Protein AF-X0Y5R2-F1 (afdb_monomer)

Structure (mmCIF, N/CA/C/O backbone):
data_AF-X0Y5R2-F1
#
_entry.id   AF-X0Y5R2-F1
#
loop_
_atom_site.group_PDB
_atom_site.id
_atom_site.type_symbol
_atom_site.label_atom_id
_atom_site.label_alt_id
_atom_site.label_comp_id
_atom_site.label_asym_id
_atom_site.label_entity_id
_atom_site.label_seq_id
_atom_site.pdbx_PDB_ins_code
_atom_site.Cartn_x
_atom_site.Cartn_y
_atom_site.Cartn_z
_atom_site.occupancy
_atom_site.B_iso_or_equiv
_atom_site.auth_seq_id
_atom_site.auth_comp_id
_atom_site.auth_asym_id
_atom_site.auth_atom_id
_atom_site.pdbx_PDB_model_num
ATOM 1 N N . GLU A 1 1 ? 7.823 8.465 -19.987 1.00 83.12 1 GLU A N 1
ATOM 2 C CA . GLU A 1 1 ? 9.277 8.516 -19.699 1.00 83.12 1 GLU A CA 1
ATOM 3 C C . GLU A 1 1 ? 9.750 9.895 -19.250 1.00 83.12 1 GLU A C 1
ATOM 5 O O . GLU A 1 1 ? 10.355 9.963 -18.191 1.00 83.12 1 GLU A O 1
ATOM 10 N N . ASN A 1 2 ? 9.401 10.992 -19.938 1.00 91.94 2 ASN A N 1
ATOM 11 C CA . ASN A 1 2 ? 9.787 12.360 -19.530 1.00 91.94 2 ASN A CA 1
ATOM 12 C C . ASN A 1 2 ? 9.508 12.681 -18.047 1.00 91.94 2 ASN A C 1
ATOM 14 O O . ASN A 1 2 ? 10.356 13.250 -17.366 1.00 91.94 2 ASN A O 1
ATOM 18 N N . SER A 1 3 ? 8.364 12.245 -17.505 1.00 93.62 3 SER A N 1
ATOM 19 C CA . SER A 1 3 ? 8.009 12.435 -16.086 1.00 93.62 3 SER A CA 1
ATOM 20 C C . SER A 1 3 ? 8.941 11.721 -15.091 1.00 93.62 3 SER A C 1
ATOM 22 O O . SER A 1 3 ? 8.992 12.103 -13.918 1.00 93.62 3 SER A O 1
ATOM 24 N N . LEU A 1 4 ? 9.667 10.696 -15.552 1.00 94.56 4 LEU A N 1
ATOM 25 C CA . LEU A 1 4 ? 10.655 9.916 -14.799 1.00 94.56 4 LEU A CA 1
ATOM 26 C C . LEU A 1 4 ? 12.101 10.365 -15.066 1.00 94.56 4 LEU A C 1
ATOM 28 O O . LEU A 1 4 ? 13.025 9.754 -14.532 1.00 94.56 4 LEU A O 1
ATOM 32 N N . SER A 1 5 ? 12.322 11.426 -15.850 1.00 92.50 5 SER A N 1
ATOM 33 C CA . SER A 1 5 ? 13.669 11.947 -16.099 1.00 92.50 5 SER A CA 1
ATOM 34 C C . SER A 1 5 ? 14.384 12.257 -14.780 1.00 92.50 5 SER A C 1
ATOM 36 O O . SER A 1 5 ? 13.844 12.968 -13.931 1.00 92.50 5 SER A O 1
ATOM 38 N N . ASN A 1 6 ? 15.596 11.716 -14.613 1.00 91.50 6 ASN A N 1
ATOM 39 C CA . ASN A 1 6 ? 16.416 11.807 -13.396 1.00 91.50 6 ASN A CA 1
ATOM 40 C C . ASN A 1 6 ? 15.744 11.263 -12.118 1.00 91.50 6 ASN A C 1
ATOM 42 O O . ASN A 1 6 ? 16.115 11.650 -11.010 1.00 91.50 6 ASN A O 1
ATOM 46 N N . LYS A 1 7 ? 14.759 10.365 -12.251 1.00 95.50 7 LYS A N 1
ATOM 47 C CA . LYS A 1 7 ? 14.067 9.722 -11.127 1.00 95.50 7 LYS A CA 1
ATOM 48 C C . LYS A 1 7 ? 14.141 8.208 -11.243 1.00 95.50 7 LYS A C 1
ATOM 50 O O . LYS A 1 7 ? 14.036 7.648 -12.332 1.00 95.50 7 LYS A O 1
ATOM 55 N N . VAL A 1 8 ? 14.254 7.545 -10.099 1.00 96.00 8 VAL A N 1
ATOM 56 C CA . VAL A 1 8 ? 14.105 6.092 -9.984 1.00 96.00 8 VAL A CA 1
ATOM 57 C C . VAL A 1 8 ? 12.647 5.803 -9.653 1.00 96.00 8 VAL A C 1
ATOM 59 O O . VAL A 1 8 ? 12.125 6.339 -8.677 1.00 96.00 8 VAL A O 1
ATOM 62 N N . GLY A 1 9 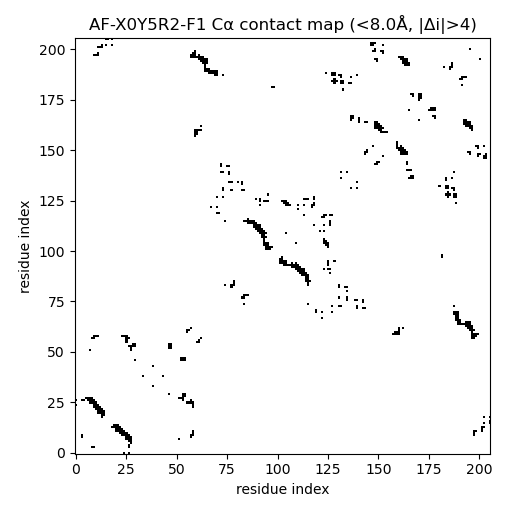? 11.970 4.980 -10.449 1.00 96.69 9 GLY A N 1
ATOM 63 C CA . GLY A 1 9 ? 10.559 4.698 -10.210 1.00 96.69 9 GLY A CA 1
ATOM 64 C C . GLY A 1 9 ? 9.863 3.965 -11.343 1.00 96.69 9 GLY A C 1
ATOM 65 O O . GLY A 1 9 ? 10.484 3.522 -12.307 1.00 96.69 9 GLY A O 1
ATOM 66 N N . ALA A 1 10 ? 8.551 3.842 -11.198 1.00 97.00 10 ALA A N 1
ATOM 67 C CA . ALA A 1 10 ? 7.672 3.180 -12.143 1.00 97.00 10 ALA A CA 1
ATOM 68 C C . ALA A 1 10 ? 6.406 4.011 -12.357 1.00 97.00 10 ALA A C 1
ATOM 70 O O . ALA A 1 10 ? 5.924 4.668 -11.435 1.00 97.00 10 ALA A O 1
ATOM 71 N N . ILE A 1 11 ? 5.867 3.954 -13.570 1.00 97.12 11 ILE A N 1
ATOM 72 C CA . ILE A 1 11 ? 4.547 4.479 -13.918 1.00 97.12 11 ILE A CA 1
ATOM 73 C C . ILE A 1 11 ? 3.819 3.391 -14.698 1.00 97.12 11 ILE A C 1
ATOM 75 O O . ILE A 1 11 ? 4.380 2.798 -15.619 1.00 97.12 11 ILE A O 1
ATOM 79 N N . VAL A 1 12 ? 2.562 3.161 -14.344 1.00 96.69 12 VAL A N 1
ATOM 80 C CA . VAL A 1 12 ? 1.638 2.330 -15.109 1.00 96.69 12 VAL A CA 1
ATOM 81 C C . VAL A 1 12 ? 0.315 3.076 -15.236 1.00 96.69 12 VAL A C 1
ATOM 83 O O . VAL A 1 12 ? -0.154 3.676 -14.270 1.00 96.69 12 VAL A O 1
ATOM 86 N N . ALA A 1 13 ? -0.255 3.074 -16.434 1.00 96.69 13 ALA A N 1
ATOM 87 C CA . ALA A 1 13 ? -1.577 3.606 -16.716 1.00 96.69 13 ALA A CA 1
ATOM 88 C C . ALA A 1 13 ? -2.408 2.504 -17.365 1.00 96.69 13 ALA A C 1
ATOM 90 O O . ALA A 1 13 ? -1.949 1.856 -18.307 1.00 96.69 13 ALA A O 1
ATOM 91 N N . MET A 1 14 ? -3.617 2.306 -16.853 1.00 96.94 14 MET A N 1
ATOM 92 C CA . MET A 1 14 ? -4.547 1.285 -17.314 1.00 96.94 14 MET A CA 1
ATOM 93 C C . MET A 1 14 ? -5.904 1.931 -17.587 1.00 96.94 14 MET A C 1
ATOM 95 O O . MET A 1 14 ? -6.323 2.797 -16.818 1.00 96.94 14 MET A O 1
ATOM 99 N N . ASP A 1 15 ? -6.586 1.523 -18.654 1.00 96.81 15 ASP A N 1
ATOM 100 C CA . ASP A 1 15 ? -8.011 1.817 -18.805 1.00 96.81 15 ASP A CA 1
ATOM 101 C C . ASP A 1 15 ? -8.790 0.915 -17.831 1.00 96.81 15 ASP A C 1
ATOM 103 O O . ASP A 1 15 ? -8.787 -0.307 -18.010 1.00 96.81 15 ASP A O 1
ATOM 107 N N . PRO A 1 16 ? -9.465 1.467 -16.805 1.00 95.19 16 PRO A N 1
ATOM 108 C CA . PRO A 1 16 ? -10.144 0.653 -15.799 1.00 95.19 16 PRO A CA 1
ATOM 109 C C . PRO A 1 16 ? -11.337 -0.130 -16.367 1.00 95.19 16 PRO A C 1
ATOM 111 O O . PRO A 1 16 ? -11.784 -1.097 -15.761 1.00 95.19 16 PRO A O 1
ATOM 114 N N . ARG A 1 17 ? -11.857 0.252 -17.541 1.00 95.56 17 ARG A N 1
ATOM 115 C CA . ARG A 1 17 ? -13.025 -0.395 -18.162 1.00 95.56 17 ARG A CA 1
ATOM 116 C C . ARG A 1 17 ? -12.652 -1.670 -18.909 1.00 95.56 17 ARG A C 1
ATOM 118 O O . ARG A 1 17 ? -13.475 -2.576 -19.002 1.00 95.56 17 ARG A O 1
ATOM 125 N N . SER A 1 18 ? -11.446 -1.720 -19.475 1.00 95.00 18 SER A N 1
ATOM 126 C CA . SER A 1 18 ? -10.974 -2.835 -20.308 1.00 95.00 18 SER A CA 1
ATOM 127 C C . SER A 1 18 ? -9.812 -3.610 -19.687 1.00 95.00 18 SER A C 1
ATOM 129 O O . SER A 1 18 ? -9.577 -4.756 -20.066 1.00 95.00 18 SER A O 1
ATOM 131 N N . GLY A 1 19 ? -9.076 -3.007 -18.751 1.00 92.69 19 GLY A N 1
ATOM 132 C CA . GLY A 1 19 ? -7.811 -3.534 -18.243 1.00 92.69 19 GLY A CA 1
ATOM 133 C C . GLY A 1 19 ? -6.626 -3.325 -19.194 1.00 92.69 19 GLY A C 1
ATOM 134 O O . GLY A 1 19 ? -5.545 -3.857 -18.946 1.00 92.69 19 GLY A O 1
ATOM 135 N N . GLU A 1 20 ? -6.802 -2.573 -20.286 1.00 95.50 20 GLU A N 1
ATOM 136 C CA . GLU A 1 20 ? -5.735 -2.294 -21.248 1.00 95.50 20 GLU A CA 1
ATOM 137 C C . GLU A 1 20 ? -4.654 -1.404 -20.628 1.00 95.50 20 GLU A C 1
ATOM 139 O O . GLU A 1 20 ? -4.944 -0.343 -20.075 1.00 95.50 20 GLU A O 1
ATOM 144 N N . ILE A 1 21 ? -3.391 -1.817 -20.749 1.00 95.94 21 ILE A N 1
ATOM 145 C CA . ILE A 1 21 ? -2.247 -1.025 -20.295 1.00 95.94 21 ILE A CA 1
ATOM 146 C C . ILE A 1 21 ? -1.911 0.020 -21.360 1.00 95.94 21 ILE A C 1
ATOM 148 O O . ILE A 1 21 ? -1.297 -0.286 -22.377 1.00 95.94 21 ILE A O 1
ATOM 152 N N . LEU A 1 22 ? -2.284 1.269 -21.089 1.00 96.56 22 LEU A N 1
ATOM 153 C CA . LEU A 1 22 ? -2.058 2.414 -21.975 1.00 96.56 22 LEU A CA 1
ATOM 154 C C . LEU A 1 22 ? -0.601 2.886 -21.948 1.00 96.56 22 LEU A C 1
ATOM 156 O O . LEU A 1 22 ? -0.083 3.407 -22.933 1.00 96.56 22 LEU A O 1
ATOM 160 N N . ALA A 1 23 ? 0.062 2.738 -20.799 1.00 95.88 23 ALA A N 1
ATOM 161 C CA . ALA A 1 23 ? 1.473 3.060 -20.647 1.00 95.88 23 ALA A CA 1
ATOM 162 C C . ALA A 1 23 ? 2.104 2.255 -19.512 1.00 95.88 23 ALA A C 1
ATOM 164 O O . ALA A 1 23 ? 1.510 2.071 -18.449 1.00 95.88 23 ALA A O 1
ATOM 165 N N . MET A 1 24 ? 3.352 1.843 -19.720 1.00 95.31 24 MET A N 1
ATOM 166 C CA . MET A 1 24 ? 4.181 1.186 -18.718 1.00 95.31 24 MET A CA 1
ATOM 167 C C . MET A 1 24 ? 5.612 1.706 -18.848 1.00 95.31 24 MET A C 1
ATOM 169 O O . MET A 1 24 ? 6.217 1.593 -19.909 1.00 95.31 24 MET A O 1
ATOM 173 N N . ALA A 1 25 ? 6.152 2.292 -17.782 1.00 95.88 25 ALA A N 1
ATOM 174 C CA . ALA A 1 25 ? 7.502 2.844 -17.765 1.00 95.88 25 ALA A CA 1
ATOM 175 C C . ALA A 1 25 ? 8.224 2.480 -16.464 1.00 95.88 25 ALA A C 1
ATOM 177 O O . ALA A 1 25 ? 7.664 2.608 -15.375 1.00 95.88 25 ALA A O 1
ATOM 178 N N . SER A 1 26 ? 9.486 2.074 -16.584 1.00 95.56 26 SER A N 1
ATOM 179 C CA . SER A 1 26 ? 10.400 1.791 -15.474 1.00 95.56 26 SER A CA 1
ATOM 180 C C . SER A 1 26 ? 11.661 2.627 -15.665 1.00 95.56 26 SER A C 1
ATOM 182 O O . SER A 1 26 ? 12.206 2.671 -16.764 1.00 95.56 26 SER A O 1
ATOM 184 N N . SER A 1 27 ? 12.105 3.309 -14.613 1.00 96.19 27 SER A N 1
ATOM 185 C CA . SER A 1 27 ? 13.286 4.168 -14.637 1.00 96.19 27 SER A CA 1
ATOM 186 C C . SER A 1 27 ? 14.219 3.867 -13.458 1.00 96.19 27 SER A C 1
ATOM 188 O O . SER A 1 27 ? 13.730 3.647 -12.342 1.00 96.19 27 SER A O 1
ATOM 190 N N . PRO A 1 28 ? 15.547 3.902 -13.659 1.00 94.00 28 PRO A N 1
ATOM 191 C CA . PRO A 1 28 ? 16.223 4.065 -14.951 1.00 94.00 28 PRO A CA 1
ATOM 192 C C . PRO A 1 28 ? 16.016 2.850 -15.866 1.00 94.00 28 PRO A C 1
ATOM 194 O O . PRO A 1 28 ? 15.663 1.771 -15.393 1.00 94.00 28 PRO A O 1
ATOM 197 N N . THR A 1 29 ? 16.222 3.057 -17.166 1.00 89.31 29 THR A N 1
ATOM 198 C CA . THR A 1 29 ? 16.136 2.025 -18.211 1.00 89.31 29 THR A CA 1
ATOM 199 C C . THR A 1 29 ? 17.500 1.829 -18.884 1.00 89.31 29 THR A C 1
ATOM 201 O O . THR A 1 29 ? 18.443 2.580 -18.625 1.00 89.31 29 THR A O 1
ATOM 204 N N . CYS A 1 30 ? 17.607 0.822 -19.743 1.00 87.69 30 CYS A N 1
ATOM 205 C CA . CYS A 1 30 ? 18.731 0.594 -20.648 1.00 87.69 30 CYS A CA 1
ATOM 206 C C . CYS A 1 30 ? 18.251 0.628 -22.101 1.00 87.69 30 CYS A C 1
ATOM 208 O O . CYS A 1 30 ? 17.099 0.286 -22.365 1.00 87.69 30 CYS A O 1
ATOM 210 N N . ASP A 1 31 ? 19.122 1.006 -23.039 1.00 88.06 31 ASP A N 1
ATOM 211 C CA . ASP A 1 31 ? 18.791 0.961 -24.465 1.00 88.06 31 ASP A CA 1
ATOM 212 C C . ASP A 1 31 ? 18.758 -0.506 -24.941 1.00 88.06 31 ASP A C 1
ATOM 214 O O . ASP A 1 31 ? 19.786 -1.189 -24.897 1.00 88.06 31 ASP A O 1
ATOM 218 N N . PRO A 1 32 ? 17.609 -1.029 -25.414 1.00 88.06 32 PRO A N 1
ATOM 219 C CA . PRO A 1 32 ? 17.530 -2.392 -25.938 1.00 88.06 32 PRO A CA 1
ATOM 220 C C . PRO A 1 32 ? 18.482 -2.643 -27.120 1.00 88.06 32 PRO A C 1
ATOM 222 O O . PRO A 1 32 ? 18.908 -3.779 -27.342 1.00 88.06 32 PRO A O 1
ATOM 225 N N . ASN A 1 33 ? 18.858 -1.597 -27.866 1.00 88.56 33 ASN A N 1
ATOM 226 C CA . ASN A 1 33 ? 19.787 -1.710 -28.990 1.00 88.56 33 ASN A CA 1
ATOM 227 C C . ASN A 1 33 ? 21.201 -2.109 -28.556 1.00 88.56 33 ASN A C 1
ATOM 229 O O . ASN A 1 33 ? 21.922 -2.706 -29.359 1.00 88.56 33 ASN A O 1
ATOM 233 N N . ASP A 1 34 ? 21.591 -1.826 -27.310 1.00 86.56 34 ASP A N 1
ATOM 234 C CA . ASP A 1 34 ? 22.893 -2.240 -26.782 1.00 86.56 34 ASP A CA 1
ATOM 235 C C . ASP A 1 34 ? 23.002 -3.771 -26.713 1.00 86.56 34 ASP A C 1
ATOM 237 O O . ASP A 1 34 ? 24.079 -4.330 -26.906 1.00 86.56 34 ASP A O 1
ATOM 241 N N . PHE A 1 35 ? 21.879 -4.469 -26.509 1.00 87.81 35 PHE A N 1
ATOM 242 C CA . PHE A 1 35 ? 21.829 -5.932 -26.510 1.00 87.81 35 PHE A CA 1
ATOM 243 C C . PHE A 1 35 ? 21.841 -6.502 -27.926 1.00 87.81 35 PHE A C 1
ATOM 245 O O . PHE A 1 35 ? 22.561 -7.460 -28.197 1.00 87.81 35 PHE A O 1
ATOM 252 N N . ALA A 1 36 ? 21.078 -5.895 -28.840 1.00 88.44 36 ALA A N 1
ATOM 253 C CA . ALA A 1 36 ? 20.954 -6.368 -30.218 1.00 88.44 36 ALA A CA 1
ATOM 254 C C . ALA A 1 36 ? 22.285 -6.321 -30.989 1.00 88.44 36 ALA A C 1
ATOM 256 O O . ALA A 1 36 ? 22.547 -7.180 -31.828 1.00 88.44 36 ALA A O 1
ATOM 257 N N . LYS A 1 37 ? 23.136 -5.329 -30.699 1.00 86.88 37 LYS A N 1
ATOM 258 C CA . LYS A 1 37 ? 24.431 -5.128 -31.373 1.00 86.88 37 LYS A CA 1
ATOM 259 C C . LYS A 1 37 ? 25.573 -5.972 -30.792 1.00 86.88 37 LYS A C 1
ATOM 261 O O . LYS A 1 37 ? 26.656 -5.982 -31.369 1.00 86.88 37 LYS A O 1
ATOM 266 N N . GLY A 1 38 ? 25.338 -6.672 -29.681 1.00 81.56 38 GLY A N 1
ATOM 267 C CA . GLY A 1 38 ? 26.388 -7.311 -28.892 1.00 81.56 38 GLY A CA 1
ATOM 268 C C . GLY A 1 38 ? 27.050 -6.304 -27.954 1.00 81.56 38 GLY A C 1
ATOM 269 O O . GLY A 1 38 ? 27.927 -5.539 -28.351 1.00 81.56 38 GLY A O 1
ATOM 270 N N . MET A 1 39 ? 26.615 -6.306 -26.695 1.00 87.19 39 MET A N 1
ATOM 271 C CA . MET A 1 39 ? 27.115 -5.396 -25.667 1.00 87.19 39 MET A CA 1
ATOM 272 C C . MET A 1 39 ? 28.552 -5.754 -25.276 1.00 87.19 39 MET A C 1
ATOM 274 O O . MET A 1 39 ? 28.852 -6.911 -24.971 1.00 87.19 39 MET A O 1
ATOM 278 N N . ASP A 1 40 ? 29.443 -4.761 -25.238 1.00 88.94 40 ASP A N 1
ATOM 279 C CA . ASP A 1 40 ? 30.799 -4.986 -24.745 1.00 88.94 40 ASP A CA 1
ATOM 280 C C . ASP A 1 40 ? 30.822 -5.225 -23.223 1.00 88.94 40 ASP A C 1
ATOM 282 O O . ASP A 1 40 ? 29.920 -4.829 -22.475 1.00 88.94 40 ASP A O 1
ATOM 286 N N . LYS A 1 41 ? 31.892 -5.868 -22.744 1.00 92.00 41 LYS A N 1
ATOM 287 C CA . LYS A 1 41 ? 32.043 -6.237 -21.330 1.00 92.00 41 LYS A CA 1
ATOM 288 C C . LYS A 1 41 ? 31.968 -5.031 -20.381 1.00 92.00 41 LYS A C 1
ATOM 290 O O . LYS A 1 41 ? 31.409 -5.162 -19.298 1.00 92.00 41 LYS A O 1
ATOM 295 N N . ARG A 1 42 ? 32.489 -3.862 -20.771 1.00 91.31 42 ARG A N 1
ATOM 296 C CA . ARG A 1 42 ? 32.484 -2.660 -19.916 1.00 91.31 42 ARG A CA 1
ATOM 297 C C . ARG A 1 42 ? 31.085 -2.057 -19.821 1.00 91.31 42 ARG A C 1
ATOM 299 O O . ARG A 1 42 ? 30.681 -1.603 -18.753 1.00 91.31 42 ARG A O 1
ATOM 306 N N . ALA A 1 43 ? 30.344 -2.029 -20.925 1.00 89.62 43 ALA A N 1
ATOM 307 C CA . ALA A 1 43 ? 28.953 -1.597 -20.952 1.00 89.62 43 ALA A CA 1
ATOM 308 C C . ALA A 1 43 ? 28.082 -2.520 -20.092 1.00 89.62 43 ALA A C 1
ATOM 310 O O . ALA A 1 43 ? 27.337 -2.020 -19.249 1.00 89.62 43 ALA A O 1
ATOM 311 N N . TRP A 1 44 ? 28.277 -3.836 -20.210 1.00 92.69 44 TRP A N 1
ATOM 312 C CA . TRP A 1 44 ? 27.620 -4.820 -19.353 1.00 92.69 44 TRP A CA 1
ATOM 313 C C . TRP A 1 44 ? 27.945 -4.605 -17.872 1.00 92.69 44 TRP A C 1
ATOM 315 O O . TRP A 1 44 ? 27.033 -4.491 -17.056 1.00 92.69 44 TRP A O 1
ATOM 325 N N . GLU A 1 45 ? 29.227 -4.464 -17.523 1.00 93.88 45 GLU A N 1
ATOM 326 C CA . GLU A 1 45 ? 29.671 -4.209 -16.146 1.00 93.88 45 GLU A CA 1
ATOM 327 C C . GLU A 1 45 ? 29.045 -2.937 -15.566 1.00 93.88 45 GLU A C 1
ATOM 329 O O . GLU A 1 45 ? 28.547 -2.967 -14.441 1.00 93.88 45 GLU A O 1
ATOM 334 N N . ARG A 1 46 ? 28.989 -1.835 -16.327 1.00 91.62 46 ARG A N 1
ATOM 335 C CA . ARG A 1 46 ? 28.308 -0.600 -15.892 1.00 91.62 46 ARG A CA 1
ATOM 336 C C . ARG A 1 46 ? 26.818 -0.809 -15.665 1.00 91.62 46 ARG A C 1
ATOM 338 O O . ARG A 1 46 ? 26.265 -0.211 -14.749 1.00 91.62 46 ARG A O 1
ATOM 345 N N . LEU A 1 47 ? 26.171 -1.623 -16.494 1.00 92.69 47 LEU A N 1
ATOM 346 C CA . LEU A 1 47 ? 24.738 -1.867 -16.410 1.00 92.69 47 LEU A CA 1
ATOM 347 C C . LEU A 1 47 ? 24.375 -2.696 -15.173 1.00 92.69 47 LEU A C 1
ATOM 349 O O . LEU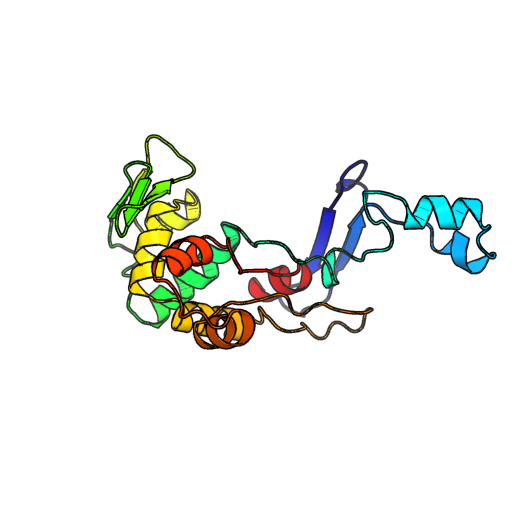 A 1 47 ? 23.465 -2.322 -14.434 1.00 92.69 47 LEU A O 1
ATOM 353 N N . VAL A 1 4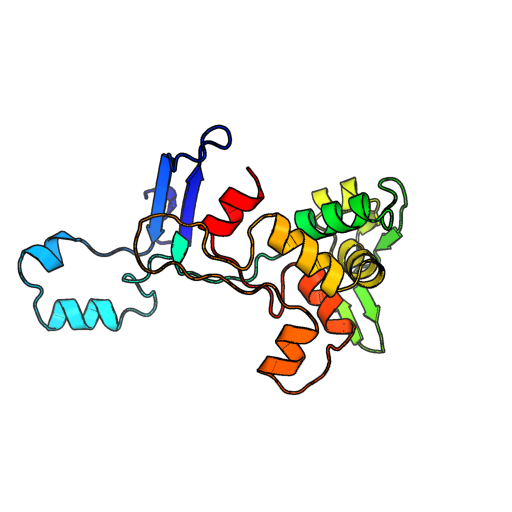8 ? 25.108 -3.784 -14.920 1.00 93.62 48 VAL A N 1
ATOM 354 C CA . VAL A 1 48 ? 24.840 -4.695 -13.790 1.00 93.62 48 VAL A CA 1
ATOM 355 C C . VAL A 1 48 ? 25.345 -4.169 -12.446 1.00 93.62 48 VAL A C 1
ATOM 357 O O . VAL A 1 48 ? 24.778 -4.515 -11.415 1.00 93.62 48 VAL A O 1
ATOM 360 N N . SER A 1 49 ? 26.384 -3.325 -12.437 1.00 94.94 49 SER A N 1
ATOM 361 C CA . SER A 1 49 ? 26.889 -2.678 -11.212 1.00 94.94 49 SER A CA 1
ATOM 362 C C . SER A 1 49 ? 26.164 -1.378 -10.863 1.00 94.94 49 SER A C 1
ATOM 364 O O . SER A 1 49 ? 26.443 -0.778 -9.824 1.00 94.94 49 SER A O 1
ATOM 366 N N . ASN A 1 50 ? 25.230 -0.928 -11.707 1.00 94.50 50 ASN A N 1
ATOM 367 C CA . ASN A 1 50 ? 24.487 0.297 -11.459 1.00 94.50 50 ASN A CA 1
ATOM 368 C C . ASN A 1 50 ? 23.623 0.147 -10.186 1.00 94.50 50 ASN A C 1
ATOM 370 O O . ASN A 1 50 ? 22.750 -0.726 -10.145 1.00 94.50 50 ASN A O 1
ATOM 374 N N . PRO A 1 51 ? 23.793 1.020 -9.171 1.00 94.94 51 PRO A N 1
ATOM 375 C CA . PRO A 1 51 ? 23.071 0.924 -7.898 1.00 94.94 51 PRO A CA 1
ATOM 376 C C . PRO A 1 51 ? 21.562 1.163 -8.038 1.00 94.94 51 PRO A C 1
ATOM 378 O O . PRO A 1 51 ? 20.795 0.897 -7.117 1.00 94.94 51 PRO A O 1
ATOM 381 N N . TYR A 1 52 ? 21.125 1.673 -9.189 1.00 94.25 52 TYR A N 1
ATOM 382 C CA . TYR A 1 52 ? 19.729 1.896 -9.522 1.00 94.25 52 TYR A CA 1
ATOM 383 C C . TYR A 1 52 ? 19.150 0.796 -10.409 1.00 94.25 52 TYR A C 1
ATOM 385 O O . TYR A 1 52 ? 18.115 1.031 -11.019 1.00 94.25 52 TYR A O 1
ATOM 393 N N . PHE A 1 53 ? 19.768 -0.382 -10.510 1.00 93.31 53 PHE A N 1
ATOM 394 C CA . PHE A 1 53 ? 19.169 -1.594 -11.098 1.00 93.31 53 PHE A CA 1
ATOM 395 C C . PHE A 1 53 ? 18.333 -1.337 -12.380 1.00 93.31 53 PHE A C 1
ATOM 397 O O . PHE A 1 53 ? 17.118 -1.554 -12.385 1.00 93.31 53 PHE A O 1
ATOM 404 N N . PRO A 1 54 ? 18.937 -0.809 -13.460 1.00 93.44 54 PRO A N 1
ATOM 405 C CA . PRO A 1 54 ? 18.229 -0.428 -14.690 1.00 93.44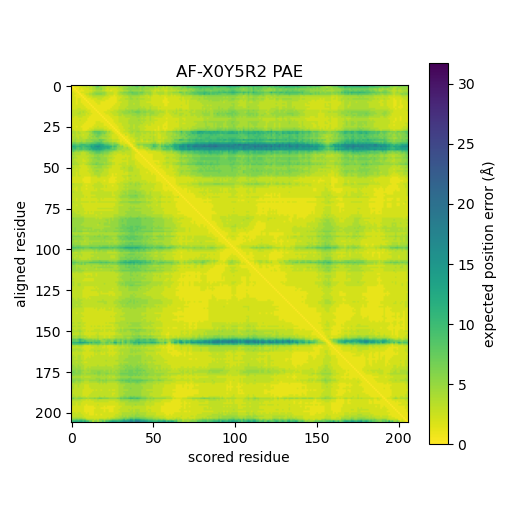 54 PRO A CA 1
ATOM 406 C C . PRO A 1 54 ? 17.622 -1.618 -15.449 1.00 93.44 54 PRO A C 1
ATOM 408 O O . PRO A 1 54 ? 16.677 -1.445 -16.208 1.00 93.44 54 PRO A O 1
ATOM 411 N N . LEU A 1 55 ? 18.126 -2.833 -15.211 1.00 92.25 55 LEU A N 1
ATOM 412 C CA . LEU A 1 55 ? 17.571 -4.076 -15.759 1.00 92.25 55 LEU A CA 1
ATOM 413 C C . LEU A 1 55 ? 16.256 -4.502 -15.089 1.00 92.25 55 LEU A C 1
ATOM 415 O O . LEU A 1 55 ? 15.551 -5.372 -15.595 1.00 92.25 55 LEU A O 1
ATOM 419 N N . GLN A 1 56 ? 15.923 -3.924 -13.933 1.00 93.06 56 GLN A N 1
ATOM 420 C CA . GLN A 1 56 ? 14.714 -4.276 -13.206 1.00 93.06 56 GLN A CA 1
ATOM 421 C C . GLN A 1 56 ? 13.496 -3.570 -13.811 1.00 93.06 56 GLN A C 1
ATOM 423 O O . GLN A 1 56 ? 13.398 -2.338 -13.796 1.00 93.06 56 GLN A O 1
ATOM 428 N N . ASN A 1 57 ? 12.500 -4.347 -14.245 1.00 94.94 57 ASN A N 1
ATOM 429 C CA . ASN A 1 57 ? 11.181 -3.797 -14.542 1.00 94.94 57 ASN A CA 1
ATOM 430 C C . ASN A 1 57 ? 10.415 -3.549 -13.233 1.00 94.94 57 ASN A C 1
ATOM 432 O O . ASN A 1 57 ? 9.748 -4.437 -12.692 1.00 94.94 57 ASN A O 1
ATOM 436 N N . ARG A 1 58 ? 10.499 -2.321 -12.725 1.00 96.62 58 ARG A N 1
ATOM 437 C CA . ARG A 1 58 ? 9.892 -1.910 -11.454 1.00 96.62 58 ARG A CA 1
ATOM 438 C C . ARG A 1 58 ? 8.371 -2.013 -11.433 1.00 96.62 58 ARG A C 1
ATOM 440 O O . ARG A 1 58 ? 7.814 -2.117 -10.348 1.00 96.62 58 ARG A O 1
ATOM 447 N N . VAL A 1 59 ? 7.705 -2.008 -12.590 1.00 97.06 59 VAL A N 1
ATOM 448 C CA . VAL A 1 59 ? 6.237 -2.079 -12.665 1.00 97.06 59 VAL A CA 1
ATOM 449 C C . VAL A 1 59 ? 5.727 -3.461 -12.258 1.00 97.06 59 VAL A C 1
ATOM 451 O O . VAL A 1 59 ? 4.744 -3.551 -11.526 1.00 97.06 59 VAL A O 1
ATOM 454 N N . ILE A 1 60 ? 6.408 -4.522 -12.696 1.00 97.00 60 ILE A N 1
ATOM 455 C CA . ILE A 1 60 ? 5.973 -5.918 -12.498 1.00 97.00 60 ILE A CA 1
ATOM 456 C C . ILE A 1 60 ? 6.795 -6.676 -11.450 1.00 97.00 60 ILE A C 1
ATOM 458 O O . ILE A 1 60 ? 6.318 -7.655 -10.890 1.00 97.00 60 ILE A O 1
ATOM 462 N N . SER A 1 61 ? 8.034 -6.249 -11.191 1.00 95.62 61 SER A N 1
ATOM 463 C CA . SER A 1 61 ? 8.965 -6.960 -10.299 1.00 95.62 61 SER A CA 1
ATOM 464 C C . SER A 1 61 ? 9.401 -6.141 -9.084 1.00 95.62 61 SER A C 1
ATOM 466 O O . SER A 1 61 ? 9.944 -6.695 -8.127 1.00 95.62 61 SER A O 1
ATOM 468 N N . GLY A 1 62 ? 9.158 -4.826 -9.094 1.00 96.12 62 GLY A N 1
ATOM 469 C CA . GLY A 1 62 ? 9.415 -3.954 -7.953 1.00 96.12 62 GLY A CA 1
ATOM 470 C C . GLY A 1 62 ? 8.377 -4.180 -6.858 1.00 96.12 62 GLY A C 1
ATOM 471 O O . GLY A 1 62 ? 7.207 -3.873 -7.054 1.00 96.12 62 GLY A O 1
ATOM 472 N N . GLN A 1 63 ? 8.807 -4.721 -5.719 1.00 97.12 63 GLN A N 1
ATOM 473 C CA . GLN A 1 63 ? 7.954 -4.989 -4.562 1.00 97.12 63 GLN A CA 1
ATOM 474 C C . GLN A 1 63 ? 8.181 -3.918 -3.496 1.00 97.12 63 GLN A C 1
ATOM 476 O O . GLN A 1 63 ? 9.281 -3.805 -2.953 1.00 97.12 63 GLN A O 1
ATOM 481 N N . TYR A 1 64 ? 7.141 -3.146 -3.194 1.00 97.81 64 TYR A N 1
ATOM 482 C CA . TYR A 1 64 ? 7.216 -1.999 -2.293 1.00 97.81 64 TYR A CA 1
ATOM 483 C C . TYR A 1 64 ? 6.123 -2.075 -1.227 1.00 97.81 64 TYR A C 1
ATOM 485 O O . TYR A 1 64 ? 5.018 -2.537 -1.529 1.00 97.81 64 TYR A O 1
ATOM 493 N N . PRO A 1 65 ? 6.379 -1.587 -0.003 1.00 98.06 65 PRO A N 1
ATOM 494 C CA . PRO A 1 65 ? 5.306 -1.295 0.931 1.00 98.06 65 PRO A CA 1
ATOM 495 C C . PRO A 1 65 ? 4.307 -0.322 0.288 1.00 98.06 65 PRO A C 1
ATOM 497 O O . PRO A 1 65 ? 4.725 0.741 -0.178 1.00 98.06 65 PRO A O 1
ATOM 500 N N . PRO A 1 66 ? 3.005 -0.656 0.226 1.00 97.50 66 PRO A N 1
ATOM 501 C CA . PRO A 1 66 ? 2.010 0.215 -0.402 1.00 97.50 66 PRO A CA 1
ATOM 502 C C . PRO A 1 66 ? 1.797 1.547 0.327 1.00 97.50 66 PRO A C 1
ATOM 504 O O . PRO A 1 66 ? 1.257 2.488 -0.257 1.00 97.50 66 PRO A O 1
ATOM 507 N N . GLY A 1 67 ? 2.162 1.621 1.610 1.00 98.06 67 GLY A N 1
ATOM 508 C CA . GLY A 1 67 ? 1.863 2.762 2.466 1.00 98.06 67 GLY A CA 1
ATOM 509 C C . GLY A 1 67 ? 0.362 3.063 2.522 1.00 98.06 67 GLY A C 1
ATOM 510 O O . GLY A 1 67 ? -0.485 2.178 2.375 1.00 98.06 67 GLY A O 1
ATOM 511 N N . SER A 1 68 ? 0.025 4.342 2.692 1.00 98.12 68 SER A N 1
ATOM 512 C CA . SER A 1 68 ? -1.353 4.799 2.905 1.00 98.12 68 SER A CA 1
ATOM 513 C C . SER A 1 68 ? -2.346 4.428 1.805 1.00 98.12 68 SER A C 1
ATOM 515 O O . SER A 1 68 ? -3.541 4.423 2.077 1.00 98.12 68 SER A O 1
ATOM 517 N N . ILE A 1 69 ? -1.907 4.065 0.596 1.00 96.44 69 ILE A N 1
ATOM 518 C CA . ILE A 1 69 ? -2.830 3.614 -0.458 1.00 96.44 69 ILE A CA 1
ATOM 519 C C . ILE A 1 69 ? -3.554 2.322 -0.031 1.00 96.44 69 ILE A C 1
ATOM 521 O O . ILE A 1 69 ? -4.719 2.108 -0.365 1.00 96.44 69 ILE A O 1
ATOM 525 N N . PHE A 1 70 ? -2.916 1.503 0.812 1.00 98.25 70 PHE A N 1
ATOM 526 C CA . PHE A 1 70 ? -3.508 0.285 1.369 1.00 98.25 70 PHE A CA 1
ATOM 527 C C . PHE A 1 70 ? -4.710 0.544 2.293 1.00 98.25 70 PHE A C 1
ATOM 529 O O . PHE A 1 70 ? -5.508 -0.361 2.535 1.00 98.25 70 PHE A O 1
ATOM 536 N N . LYS A 1 71 ? -4.898 1.779 2.776 1.00 98.50 71 LYS A N 1
ATOM 537 C CA . LYS A 1 71 ? -6.034 2.160 3.631 1.00 98.50 71 LYS A CA 1
ATOM 538 C C . LYS A 1 71 ? -7.384 1.929 2.952 1.00 98.50 71 LYS A C 1
ATOM 540 O O . LYS A 1 71 ? -8.352 1.628 3.641 1.00 98.50 71 LYS A O 1
ATOM 545 N N . ILE A 1 72 ? -7.440 1.966 1.618 1.00 97.50 72 ILE A N 1
ATOM 546 C CA . ILE A 1 72 ? -8.645 1.622 0.845 1.00 97.50 72 ILE A CA 1
ATOM 547 C C . ILE A 1 72 ? -9.044 0.156 1.075 1.00 97.50 72 ILE A C 1
ATOM 549 O O . ILE A 1 72 ? -10.220 -0.142 1.261 1.00 97.50 72 ILE A O 1
ATOM 553 N N . VAL A 1 73 ? -8.068 -0.757 1.143 1.00 98.31 73 VAL A N 1
ATOM 554 C CA . VAL A 1 73 ? -8.309 -2.184 1.415 1.00 98.31 73 VAL A CA 1
ATOM 555 C C . VAL A 1 73 ? -8.870 -2.381 2.820 1.00 98.31 73 VAL A C 1
ATOM 557 O O . VAL A 1 73 ? -9.815 -3.144 3.010 1.00 98.31 73 VAL A O 1
ATOM 560 N N . VAL A 1 74 ? -8.301 -1.685 3.807 1.00 98.62 74 VAL A N 1
ATOM 561 C CA . VAL A 1 74 ? -8.744 -1.764 5.207 1.00 98.62 74 VAL A CA 1
ATOM 562 C C . VAL A 1 74 ? -10.132 -1.152 5.381 1.00 98.62 74 VAL A C 1
ATOM 564 O O . VAL A 1 74 ? -10.968 -1.743 6.058 1.00 98.62 74 VAL A O 1
ATOM 567 N N . ALA A 1 75 ? -10.394 -0.011 4.741 1.00 98.50 75 ALA A N 1
ATOM 568 C CA . ALA A 1 75 ? -11.706 0.624 4.721 1.00 98.50 75 ALA A CA 1
ATOM 569 C C . ALA A 1 75 ? -12.766 -0.312 4.128 1.00 98.50 75 ALA A C 1
ATOM 571 O O . ALA A 1 75 ? -13.781 -0.558 4.774 1.00 98.50 75 ALA A O 1
ATOM 572 N N . LEU A 1 76 ? -12.500 -0.892 2.951 1.00 98.31 76 LEU A N 1
ATOM 573 C CA . LEU A 1 76 ? -13.405 -1.849 2.311 1.00 98.31 76 LEU A CA 1
ATOM 574 C C . LEU A 1 76 ? -13.669 -3.057 3.214 1.00 98.31 76 LEU A C 1
ATOM 576 O O . LEU A 1 76 ? -14.821 -3.400 3.448 1.00 98.31 76 LEU A O 1
ATOM 580 N N . ALA A 1 77 ? -12.615 -3.677 3.754 1.00 98.56 77 ALA A N 1
ATOM 581 C CA . ALA A 1 77 ? -12.748 -4.831 4.640 1.00 98.56 77 ALA A CA 1
ATOM 582 C C . ALA A 1 77 ? -13.592 -4.513 5.882 1.00 98.56 77 ALA A C 1
ATOM 584 O O . ALA A 1 77 ? -14.429 -5.315 6.285 1.00 98.56 77 ALA A O 1
ATOM 585 N N . GLY A 1 78 ? -13.373 -3.345 6.489 1.00 98.56 78 GLY A N 1
ATOM 586 C CA . GLY A 1 78 ? -14.102 -2.925 7.6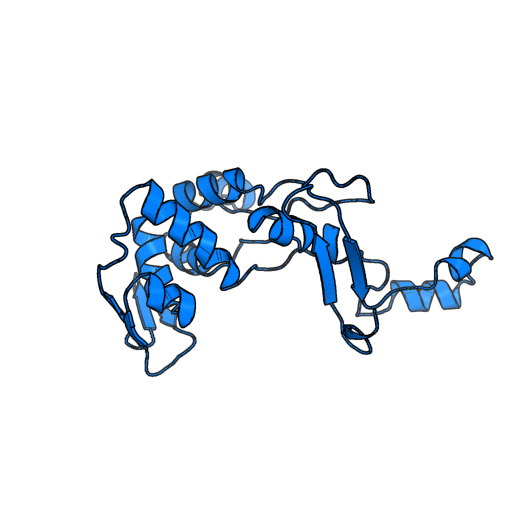77 1.00 98.56 78 GLY A CA 1
ATOM 587 C C . GLY A 1 78 ? -15.569 -2.605 7.412 1.00 98.56 78 GLY A C 1
ATOM 588 O O . GLY A 1 78 ? -16.405 -2.937 8.247 1.00 98.56 78 GLY A O 1
ATOM 589 N N . LEU A 1 79 ? -15.886 -2.006 6.261 1.00 98.62 79 LEU A N 1
ATOM 590 C CA . LEU A 1 79 ? -17.266 -1.749 5.845 1.00 98.62 79 LEU A CA 1
ATOM 591 C C . LEU A 1 79 ? -18.009 -3.056 5.531 1.00 98.62 79 LEU A C 1
ATOM 593 O O . LEU A 1 79 ? -19.107 -3.271 6.034 1.00 98.62 79 LEU A O 1
ATOM 597 N N . GLU A 1 80 ? -17.395 -3.949 4.752 1.00 98.38 80 GLU A N 1
ATOM 598 C CA . GLU A 1 80 ? -17.999 -5.225 4.337 1.00 98.38 80 GLU A CA 1
ATOM 599 C C . GLU A 1 80 ? -18.255 -6.176 5.513 1.00 98.38 80 GLU A C 1
ATOM 601 O O . GLU A 1 80 ? -19.246 -6.901 5.531 1.00 98.38 80 GLU A O 1
ATOM 606 N N . GLU A 1 81 ? -17.379 -6.171 6.518 1.00 98.31 81 GLU A N 1
ATOM 607 C CA . GLU A 1 81 ? -17.540 -6.992 7.725 1.00 98.31 81 GLU A CA 1
ATOM 608 C C . GLU A 1 81 ? -18.365 -6.276 8.816 1.00 98.31 81 GLU A C 1
ATOM 610 O O . GLU A 1 81 ? -18.516 -6.805 9.916 1.00 98.31 81 GLU A O 1
ATOM 615 N N . GLY A 1 82 ? -18.889 -5.070 8.547 1.00 97.88 82 GLY A N 1
ATOM 616 C CA . GLY A 1 82 ? -19.704 -4.293 9.493 1.00 97.88 82 GLY A CA 1
ATOM 617 C C . GLY A 1 82 ? -18.947 -3.797 10.732 1.00 97.88 82 GLY A C 1
ATOM 618 O O . GLY A 1 82 ? -19.559 -3.447 11.738 1.00 97.88 82 GLY A O 1
ATOM 619 N N . VAL A 1 83 ? -17.613 -3.787 10.680 1.00 97.94 83 VAL A N 1
ATOM 620 C CA . VAL A 1 83 ? -16.726 -3.358 11.774 1.00 97.94 83 VAL A CA 1
ATOM 621 C C . VAL A 1 83 ? -16.572 -1.835 11.813 1.00 97.94 83 VAL A C 1
ATOM 623 O O . VAL A 1 83 ? -16.324 -1.268 12.879 1.00 97.94 83 VAL A O 1
ATOM 626 N N . ILE A 1 84 ? -16.690 -1.178 10.656 1.00 98.19 84 ILE A N 1
ATOM 627 C CA . ILE A 1 84 ? -16.616 0.278 10.510 1.00 98.19 84 ILE A CA 1
ATOM 628 C C . ILE A 1 84 ? -18.020 0.834 10.278 1.00 98.19 84 ILE A C 1
ATOM 630 O O . ILE A 1 84 ? -18.640 0.537 9.259 1.00 98.19 84 ILE A O 1
ATOM 634 N N . ASP A 1 85 ? -18.471 1.714 11.171 1.00 97.62 85 ASP A N 1
ATOM 635 C CA . ASP A 1 85 ? -19.503 2.700 10.847 1.00 97.62 85 ASP A CA 1
ATOM 636 C C . ASP A 1 85 ? -18.810 3.920 10.208 1.00 97.62 85 ASP A C 1
ATOM 638 O O . ASP A 1 85 ? -17.940 4.530 10.842 1.00 97.62 85 ASP A O 1
ATOM 642 N N . PRO A 1 86 ? -19.145 4.294 8.956 1.00 97.62 86 PRO A N 1
ATOM 643 C CA . PRO A 1 86 ? -18.486 5.396 8.258 1.00 97.62 86 PRO A CA 1
ATOM 644 C C . PRO A 1 86 ? -18.647 6.757 8.952 1.00 97.62 86 PRO A C 1
ATOM 646 O O . PRO A 1 86 ? -17.856 7.659 8.665 1.00 97.62 86 PRO A O 1
ATOM 649 N N . TYR A 1 87 ? -19.625 6.908 9.850 1.00 98.19 87 TYR A N 1
ATOM 650 C CA . TYR A 1 87 ? -19.891 8.138 10.598 1.00 98.19 87 TYR A CA 1
ATOM 651 C C . TYR A 1 87 ? -19.359 8.104 12.039 1.00 98.19 87 TYR A C 1
ATOM 653 O O . TYR A 1 87 ? -19.335 9.151 12.699 1.00 98.19 87 TYR A O 1
ATOM 661 N N . GLU A 1 88 ? -18.903 6.944 12.533 1.00 97.75 88 GLU A N 1
ATOM 662 C CA . GLU A 1 88 ? -18.262 6.836 13.846 1.00 97.75 88 GLU A CA 1
ATOM 663 C C . GLU A 1 88 ? -16.984 7.680 13.850 1.00 97.75 88 GLU A C 1
ATOM 665 O O . GLU A 1 88 ? -16.062 7.483 13.053 1.00 97.75 88 GLU A O 1
ATOM 670 N N . LYS A 1 89 ? -16.916 8.627 14.789 1.00 97.88 89 LYS A N 1
ATOM 671 C CA . LYS A 1 89 ? -15.739 9.469 14.987 1.00 97.88 89 LYS A CA 1
ATOM 672 C C . LYS A 1 89 ? -14.860 8.901 16.081 1.00 97.88 89 LYS A C 1
ATOM 674 O O . LYS A 1 89 ? -15.313 8.657 17.196 1.00 97.88 89 LYS A O 1
ATOM 679 N N . ILE A 1 90 ? -13.567 8.824 15.801 1.00 97.75 90 ILE A N 1
ATOM 680 C CA . ILE A 1 90 ? -12.550 8.483 16.791 1.00 97.75 90 ILE A CA 1
ATOM 681 C C . ILE A 1 90 ? -11.538 9.611 16.938 1.00 97.75 90 ILE A C 1
ATOM 683 O O . ILE A 1 90 ? -11.211 10.315 15.987 1.00 97.75 90 ILE A O 1
ATOM 687 N N . PHE A 1 91 ? -11.025 9.787 18.153 1.00 98.31 91 PHE A N 1
ATOM 688 C CA . PHE A 1 91 ? -10.002 10.790 18.418 1.00 98.31 91 PHE A CA 1
ATOM 689 C C . PHE A 1 91 ? -8.608 10.292 18.000 1.00 98.31 91 PHE A C 1
ATOM 691 O O . PHE A 1 91 ? -8.187 9.192 18.390 1.00 98.31 91 PHE A O 1
ATOM 698 N N . CYS A 1 92 ? -7.899 11.121 17.232 1.00 98.38 92 CYS A N 1
ATOM 699 C CA . CYS A 1 92 ? -6.484 11.016 16.895 1.00 98.38 92 CYS A CA 1
ATOM 700 C C . CYS A 1 92 ? -5.715 12.172 17.551 1.00 98.38 92 CYS A C 1
ATOM 702 O O . CYS A 1 92 ? -5.824 13.322 17.119 1.00 98.38 92 CYS A O 1
ATOM 704 N N . GLY A 1 93 ? -4.913 11.838 18.565 1.00 97.88 93 GLY A N 1
ATOM 705 C CA . GLY A 1 93 ? -4.018 12.763 19.267 1.00 97.88 93 GLY A CA 1
ATOM 706 C C . GLY A 1 93 ? -2.562 12.713 18.792 1.00 97.88 93 GLY A C 1
ATOM 707 O O . GLY A 1 93 ? -1.691 13.121 19.544 1.00 97.88 93 GLY A O 1
ATOM 708 N N . GLY A 1 94 ? -2.290 12.158 17.604 1.00 98.00 94 GLY A N 1
ATOM 709 C CA . GLY A 1 94 ? -0.939 12.076 17.024 1.00 98.00 94 GLY A CA 1
ATOM 710 C C . GLY A 1 94 ? -0.197 10.761 17.276 1.00 98.00 94 GLY A C 1
ATOM 711 O O . GLY A 1 94 ? 0.771 10.449 16.585 1.00 98.00 94 GLY A O 1
ATOM 712 N N . SER A 1 95 ? -0.676 9.926 18.198 1.00 97.88 95 SER A N 1
ATOM 713 C CA . SER A 1 95 ? -0.186 8.558 18.361 1.00 97.88 95 SER A CA 1
ATOM 714 C C . SER A 1 95 ? -1.253 7.614 18.918 1.00 97.88 95 SER A C 1
ATOM 716 O O . SER A 1 95 ? -2.333 8.022 19.358 1.00 97.88 95 SER A O 1
ATOM 718 N N . TYR A 1 96 ? -0.966 6.318 18.838 1.00 97.62 96 TYR A N 1
ATOM 719 C CA . TYR A 1 96 ? -1.760 5.237 19.397 1.00 97.62 96 TYR A CA 1
ATOM 720 C C . TYR A 1 96 ? -0.854 4.281 20.175 1.00 97.62 96 TYR A C 1
ATOM 722 O O . TYR A 1 96 ? 0.024 3.636 19.602 1.00 97.62 96 TYR A O 1
ATOM 730 N N . THR A 1 97 ? -1.067 4.182 21.486 1.00 97.44 97 THR A N 1
ATOM 731 C CA . THR A 1 97 ? -0.325 3.252 22.343 1.00 97.44 97 THR A CA 1
ATOM 732 C C . THR A 1 97 ? -1.030 1.906 22.385 1.00 97.44 97 THR A C 1
ATOM 734 O O . THR A 1 97 ? -2.181 1.809 22.811 1.00 97.44 97 THR A O 1
ATOM 737 N N . PHE A 1 98 ? -0.321 0.854 21.989 1.00 96.69 98 PHE A N 1
ATOM 738 C CA . PHE A 1 98 ? -0.819 -0.514 21.996 1.00 96.69 98 PHE A CA 1
ATOM 739 C C . PHE A 1 98 ? 0.209 -1.453 22.629 1.00 96.69 98 PHE A C 1
ATOM 741 O O . PHE A 1 98 ? 1.360 -1.504 22.200 1.00 96.69 98 PHE A O 1
ATOM 748 N N . GLN A 1 99 ? -0.212 -2.177 23.674 1.00 94.44 99 GLN A N 1
ATOM 749 C CA . GLN A 1 99 ? 0.630 -3.099 24.456 1.00 94.44 99 GLN A CA 1
ATOM 750 C C . GLN A 1 99 ? 1.986 -2.492 24.876 1.00 94.44 99 GLN A C 1
ATOM 752 O O . GLN A 1 99 ? 3.038 -3.105 24.728 1.00 94.44 99 GLN A O 1
ATOM 757 N N . GLY A 1 100 ? 1.968 -1.249 25.369 1.00 93.88 100 GLY A N 1
ATOM 758 C CA . GLY A 1 100 ? 3.172 -0.553 25.841 1.00 93.88 100 GLY A CA 1
ATOM 759 C C . GLY A 1 100 ? 4.079 0.011 24.740 1.00 93.88 100 GLY A C 1
ATOM 760 O O . GLY A 1 100 ? 5.095 0.621 25.060 1.00 93.88 100 GLY A O 1
ATOM 761 N N . ARG A 1 101 ? 3.718 -0.138 23.458 1.00 95.56 101 ARG A N 1
ATOM 762 C CA . ARG A 1 101 ? 4.429 0.466 22.323 1.00 95.56 101 ARG A CA 1
ATOM 763 C C . ARG A 1 101 ? 3.618 1.598 21.704 1.00 95.56 101 ARG A C 1
ATOM 765 O O . ARG A 1 101 ? 2.420 1.459 21.474 1.00 95.56 101 ARG A O 1
ATOM 772 N N . GLU A 1 102 ? 4.294 2.694 21.385 1.00 96.94 102 GLU A N 1
ATOM 773 C CA . GLU A 1 102 ? 3.710 3.824 20.664 1.00 96.94 102 GLU A CA 1
ATOM 774 C C . GLU A 1 102 ? 3.771 3.607 19.141 1.00 96.94 102 GLU A C 1
ATOM 776 O O . GLU A 1 102 ? 4.826 3.287 18.585 1.00 96.94 102 GLU A O 1
ATOM 781 N N . TYR A 1 103 ? 2.639 3.815 18.467 1.00 97.81 103 TYR A N 1
ATOM 782 C CA . TYR A 1 103 ? 2.512 3.882 17.011 1.00 97.81 103 TYR A CA 1
ATOM 783 C C . TYR A 1 103 ? 2.115 5.303 16.631 1.00 97.81 103 TYR A C 1
ATOM 785 O O . TYR A 1 103 ? 1.032 5.768 16.984 1.00 97.81 103 TYR A O 1
ATOM 793 N N . ARG A 1 104 ? 3.005 6.014 15.943 1.00 98.00 104 ARG A N 1
ATOM 794 C CA . ARG A 1 104 ? 2.806 7.430 15.625 1.00 98.00 104 ARG A CA 1
ATOM 795 C C . ARG A 1 104 ? 1.960 7.611 14.377 1.00 98.00 104 ARG A C 1
ATOM 797 O O . ARG A 1 104 ? 2.012 6.795 13.455 1.00 98.00 104 ARG A O 1
ATOM 804 N N . ASP A 1 105 ? 1.185 8.681 14.391 1.00 98.38 105 ASP A N 1
ATOM 805 C CA . ASP A 1 105 ? 0.606 9.272 13.198 1.00 98.38 105 ASP A CA 1
ATOM 806 C C . ASP A 1 105 ? 1.671 10.112 12.480 1.00 98.38 105 ASP A C 1
ATOM 808 O O . ASP A 1 105 ? 2.593 10.629 13.118 1.00 98.38 105 ASP A O 1
ATOM 812 N N . TRP A 1 106 ? 1.554 10.274 11.164 1.00 97.69 106 TRP A N 1
ATOM 813 C CA . TRP A 1 106 ? 2.407 11.199 10.417 1.00 97.69 106 TRP A CA 1
ATOM 814 C C . TRP A 1 106 ? 2.244 12.654 10.888 1.00 97.69 106 TRP A C 1
ATOM 816 O O . TRP A 1 106 ? 3.174 13.452 10.747 1.00 97.69 106 TRP A O 1
ATOM 826 N N . LYS A 1 107 ? 1.087 13.000 11.470 1.00 97.06 107 LYS A N 1
ATOM 827 C CA . LYS A 1 107 ? 0.819 14.321 12.044 1.00 97.06 107 LYS A CA 1
ATOM 828 C C . LYS A 1 107 ? 0.958 14.306 13.566 1.00 97.06 107 LYS A C 1
ATOM 830 O O . LYS A 1 107 ? 0.060 13.856 14.273 1.00 97.06 107 LYS A O 1
ATOM 835 N N . GLU A 1 108 ? 2.042 14.896 14.069 1.00 93.31 108 GLU A N 1
ATOM 836 C CA . GLU A 1 108 ? 2.379 14.928 15.504 1.00 93.31 108 GLU A CA 1
ATOM 837 C C . GLU A 1 108 ? 1.273 15.536 16.385 1.00 93.31 108 GLU A C 1
ATOM 839 O O . GLU A 1 108 ? 0.930 14.971 17.416 1.00 93.31 108 GLU A O 1
ATOM 844 N N . GLY A 1 109 ? 0.644 16.637 15.954 1.00 95.19 109 GLY A N 1
ATOM 845 C CA . GLY A 1 109 ? -0.483 17.255 16.675 1.00 95.19 109 GLY A CA 1
ATOM 846 C C . GLY A 1 109 ? -1.814 16.500 16.553 1.00 95.19 109 GLY A C 1
ATOM 847 O O . GLY A 1 109 ? -2.833 16.945 17.083 1.00 95.19 109 GLY A O 1
ATOM 848 N N . GLY A 1 110 ? -1.828 15.388 15.819 1.00 97.50 110 GLY A N 1
ATOM 849 C CA . GLY A 1 110 ? -3.017 14.605 15.535 1.00 97.50 110 GLY A CA 1
ATOM 850 C C . GLY A 1 110 ? -4.013 15.282 14.598 1.00 97.50 110 GLY A C 1
ATOM 851 O O . GLY A 1 110 ? -3.827 16.385 14.071 1.00 97.50 110 GLY A O 1
ATOM 852 N N . HIS A 1 111 ? -5.112 14.570 14.386 1.00 98.31 111 HIS A N 1
ATOM 853 C CA . HIS A 1 111 ? -6.193 14.972 13.493 1.00 98.31 111 HIS A CA 1
ATOM 854 C C . HIS A 1 111 ? -7.468 15.375 14.258 1.00 98.31 111 HIS A C 1
ATOM 856 O O . HIS A 1 111 ? -8.424 15.859 13.653 1.00 98.31 111 HIS A O 1
ATOM 862 N N . GLY A 1 112 ? -7.502 15.238 15.587 1.00 98.38 112 GLY A N 1
ATOM 863 C CA . GLY A 1 112 ? -8.713 15.454 16.381 1.00 98.38 112 GLY A CA 1
ATOM 864 C C . GLY A 1 112 ? -9.730 14.339 16.135 1.00 98.38 112 GLY A C 1
ATOM 865 O O . GLY A 1 112 ? -9.348 13.179 16.010 1.00 98.38 112 GLY A O 1
ATOM 866 N N . PHE A 1 113 ? -11.023 14.661 16.063 1.00 98.38 113 PHE A N 1
ATOM 867 C CA . PHE A 1 113 ? -12.055 13.671 15.735 1.00 98.38 113 PHE A CA 1
ATOM 868 C C . PHE A 1 113 ? -12.095 13.373 14.233 1.00 98.38 113 PHE A C 1
ATOM 870 O O . PHE A 1 113 ? -12.294 14.275 13.416 1.00 98.38 113 PHE A O 1
ATOM 877 N N . VAL A 1 114 ? -11.928 12.101 13.885 1.00 98.38 114 VAL A N 1
ATOM 878 C CA . VAL A 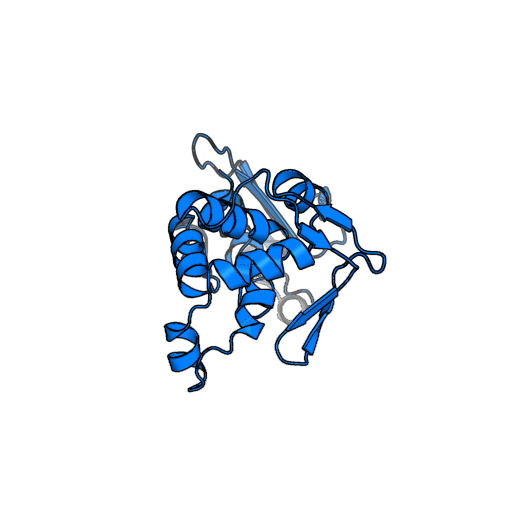1 114 ? -11.807 11.599 12.515 1.00 98.38 114 VAL A CA 1
ATOM 879 C C . VAL A 1 114 ? -12.818 10.475 12.301 1.00 98.38 114 VAL A C 1
ATOM 881 O O . VAL A 1 114 ? -12.852 9.527 13.085 1.00 98.38 114 VAL A O 1
ATOM 884 N N . ASP A 1 115 ? -13.636 10.603 11.261 1.00 98.56 115 ASP A N 1
ATOM 885 C CA . ASP A 1 115 ? -14.492 9.542 10.715 1.00 98.56 115 ASP A CA 1
ATOM 886 C C . ASP A 1 115 ? -13.797 8.848 9.528 1.00 98.56 115 ASP A C 1
ATOM 888 O O . ASP A 1 115 ? -12.661 9.189 9.186 1.00 98.56 115 ASP A O 1
ATOM 892 N N . LEU A 1 116 ? -14.447 7.870 8.886 1.00 98.62 116 LEU A N 1
ATOM 893 C CA . LEU A 1 116 ? -13.829 7.128 7.780 1.00 98.62 116 LEU A CA 1
ATOM 894 C C . LEU A 1 116 ? -13.403 8.048 6.630 1.00 98.62 116 LEU A C 1
ATOM 896 O O . LEU A 1 116 ? -12.283 7.938 6.125 1.00 98.62 116 LEU A O 1
ATOM 900 N N . HIS A 1 117 ? -14.292 8.956 6.226 1.00 98.56 117 HIS A N 1
ATOM 901 C CA . HIS A 1 117 ? -14.041 9.869 5.116 1.00 98.56 117 HIS A CA 1
ATOM 902 C C . HIS A 1 117 ? -12.824 10.750 5.407 1.00 98.56 117 HIS A C 1
ATOM 904 O O . HIS A 1 117 ? -11.871 10.783 4.625 1.00 98.56 117 HIS A O 1
ATOM 910 N N . ARG A 1 118 ? -12.805 11.413 6.567 1.00 98.44 118 ARG A N 1
ATOM 911 C CA . ARG A 1 118 ? -11.679 12.255 6.977 1.00 98.44 118 ARG A CA 1
ATOM 912 C C . ARG A 1 118 ? -10.406 11.437 7.189 1.00 98.44 118 ARG A C 1
ATOM 914 O O . ARG A 1 118 ? -9.323 11.916 6.868 1.00 98.44 118 ARG A O 1
ATOM 921 N N . GLY A 1 119 ? -10.525 10.199 7.667 1.00 98.50 119 GLY A N 1
ATOM 922 C CA . GLY A 1 119 ? -9.406 9.275 7.836 1.00 98.50 119 GLY A CA 1
ATOM 923 C C . GLY A 1 119 ? -8.713 8.949 6.517 1.00 98.50 119 GLY A C 1
ATOM 924 O O . GLY A 1 119 ? -7.483 8.929 6.471 1.00 98.50 119 GLY A O 1
ATOM 925 N N . LEU A 1 120 ? -9.481 8.746 5.444 1.00 98.44 120 LEU A N 1
ATOM 926 C CA . LEU A 1 120 ? -8.957 8.549 4.090 1.00 98.44 120 LEU A CA 1
ATOM 927 C C . LEU A 1 120 ? -8.370 9.844 3.513 1.00 98.44 120 LEU A C 1
ATOM 929 O O . LEU A 1 120 ? -7.236 9.826 3.039 1.00 98.44 120 LEU A O 1
ATOM 933 N N . VAL A 1 121 ? -9.103 10.962 3.596 1.00 98.12 121 VAL A N 1
ATOM 934 C CA . VAL A 1 121 ? -8.687 12.266 3.037 1.00 98.12 121 VAL A CA 1
ATOM 935 C C . VAL A 1 121 ? -7.397 12.781 3.675 1.00 98.12 121 VAL A C 1
ATOM 937 O O . VAL A 1 121 ? -6.487 13.207 2.971 1.00 98.12 121 VAL A O 1
ATOM 940 N N . GLU A 1 122 ? -7.299 12.727 5.003 1.00 98.25 122 GLU A N 1
ATOM 941 C CA . GLU A 1 122 ? -6.125 13.200 5.751 1.00 98.25 122 GLU A CA 1
ATOM 942 C C . GLU A 1 122 ? -5.103 12.078 5.991 1.00 98.25 122 GLU A C 1
ATOM 944 O O . GLU A 1 122 ? -4.091 12.284 6.656 1.00 98.25 122 GLU A O 1
ATOM 949 N N . SER A 1 123 ? -5.345 10.875 5.454 1.00 98.25 123 SER A N 1
ATOM 950 C CA . SER A 1 123 ? -4.479 9.710 5.643 1.00 98.25 123 SER A CA 1
ATOM 951 C C . SER A 1 123 ? -4.121 9.493 7.131 1.00 98.25 123 SER A C 1
ATOM 953 O O . SER A 1 123 ? -2.972 9.211 7.467 1.00 98.25 123 SER A O 1
ATOM 955 N N . CYS A 1 124 ? -5.087 9.595 8.045 1.00 98.69 124 CYS A N 1
ATOM 956 C CA . CYS A 1 124 ? -4.834 9.480 9.486 1.00 98.69 124 CYS A CA 1
ATOM 957 C C . CYS A 1 124 ? -4.431 8.048 9.872 1.00 98.69 124 CYS A C 1
ATOM 959 O O . CYS A 1 124 ? -5.238 7.124 9.781 1.00 98.69 124 CYS A O 1
ATOM 961 N N . ASP A 1 125 ? -3.199 7.840 10.334 1.00 98.69 125 ASP A N 1
ATOM 962 C CA . ASP A 1 125 ? -2.712 6.502 10.684 1.00 98.69 125 ASP A CA 1
ATOM 963 C C . ASP A 1 125 ? -3.387 5.958 11.939 1.00 98.69 125 ASP A C 1
ATOM 965 O O . ASP A 1 125 ? -3.776 4.795 11.957 1.00 98.69 125 ASP A O 1
ATOM 969 N N . VAL A 1 126 ? -3.616 6.795 12.958 1.00 98.62 126 VAL A N 1
ATOM 970 C CA . VAL A 1 126 ? -4.290 6.367 14.200 1.00 98.62 126 VAL A CA 1
ATOM 971 C C . VAL A 1 126 ? -5.689 5.827 13.924 1.00 98.62 126 VAL A C 1
ATOM 973 O O . VAL A 1 126 ? -6.113 4.873 14.583 1.00 98.62 126 VAL A O 1
ATOM 976 N N . TYR A 1 127 ? -6.389 6.390 12.933 1.00 98.69 127 TYR A N 1
ATOM 977 C CA . TYR A 1 127 ? -7.672 5.854 12.498 1.00 98.69 127 TYR A CA 1
ATOM 978 C C . TYR A 1 127 ? -7.519 4.413 12.004 1.00 98.69 127 TYR A C 1
ATOM 980 O O . TYR A 1 127 ? -8.165 3.497 12.520 1.00 98.69 127 TYR A O 1
ATOM 988 N N . PHE A 1 128 ? -6.590 4.189 11.076 1.00 98.75 128 PHE A N 1
ATOM 989 C CA . PHE A 1 128 ? -6.364 2.873 10.481 1.00 98.75 128 PHE A CA 1
ATOM 990 C C . PHE A 1 128 ? -5.660 1.876 11.408 1.00 98.75 128 PHE A C 1
ATOM 992 O O . PHE A 1 128 ? -5.901 0.681 11.272 1.00 98.75 128 PHE A O 1
ATOM 999 N N . TYR A 1 129 ? -4.893 2.316 12.408 1.00 98.62 129 TYR A N 1
ATOM 1000 C CA . TYR A 1 129 ? -4.397 1.447 13.478 1.00 98.62 129 TYR A CA 1
ATOM 1001 C C . TYR A 1 129 ? -5.556 0.854 14.279 1.00 98.62 129 TYR A C 1
ATOM 1003 O O . TYR A 1 129 ? -5.626 -0.364 14.448 1.00 98.62 129 TYR A O 1
ATOM 1011 N N . LYS A 1 130 ? -6.495 1.702 14.720 1.00 98.31 130 LYS A N 1
ATOM 1012 C CA . LYS A 1 130 ? -7.671 1.274 15.488 1.00 98.31 130 LYS A CA 1
ATOM 1013 C C . LYS A 1 130 ? -8.592 0.388 14.650 1.00 98.31 130 LYS A C 1
ATOM 1015 O O . LYS A 1 130 ? -9.015 -0.661 15.126 1.00 98.31 130 LYS A O 1
ATOM 1020 N N . MET A 1 131 ? -8.871 0.768 13.401 1.00 98.44 131 MET A N 1
ATOM 1021 C CA . MET A 1 131 ? -9.711 -0.050 12.518 1.00 98.44 131 MET A CA 1
ATOM 1022 C C . MET A 1 131 ? -9.035 -1.373 12.164 1.00 98.44 131 MET A C 1
ATOM 1024 O O . MET A 1 131 ? -9.649 -2.427 12.288 1.00 98.44 131 MET A O 1
ATOM 1028 N N . GLY A 1 132 ? -7.751 -1.350 11.808 1.00 98.19 132 GLY A N 1
ATOM 1029 C CA . GLY A 1 132 ? -6.993 -2.556 11.495 1.00 98.19 132 GLY A CA 1
ATOM 1030 C C . GLY A 1 132 ? -6.947 -3.541 12.659 1.00 98.19 132 GLY A C 1
ATOM 1031 O O . GLY A 1 132 ? -7.114 -4.741 12.457 1.00 98.19 132 GLY A O 1
ATOM 1032 N N . GLN A 1 133 ? -6.797 -3.036 13.885 1.00 97.69 133 GLN A N 1
ATOM 1033 C CA . GLN A 1 133 ? -6.881 -3.849 15.094 1.00 97.69 133 GLN A CA 1
ATOM 1034 C C . GLN A 1 133 ? -8.265 -4.496 15.266 1.00 97.69 133 GLN A C 1
ATOM 1036 O O . GLN A 1 133 ? -8.324 -5.694 15.534 1.00 97.69 133 GLN A O 1
ATOM 1041 N N . LYS A 1 134 ? -9.360 -3.734 15.098 1.00 97.75 134 LYS A N 1
ATOM 1042 C CA . LYS A 1 134 ? -10.735 -4.263 15.187 1.00 97.75 134 LYS A CA 1
ATOM 1043 C C . LYS A 1 134 ? -11.008 -5.329 14.109 1.00 97.75 134 LYS A C 1
ATOM 1045 O O . LYS A 1 134 ? -11.640 -6.336 14.401 1.00 97.75 134 LYS A O 1
ATOM 1050 N N . ILE A 1 135 ? -10.525 -5.118 12.880 1.00 98.50 135 ILE A N 1
ATOM 1051 C CA . ILE A 1 135 ? -10.762 -6.004 11.722 1.00 98.50 135 ILE A CA 1
ATOM 1052 C C . ILE A 1 135 ? -9.916 -7.287 11.801 1.00 98.50 135 ILE A C 1
ATOM 1054 O O . ILE A 1 135 ? -10.385 -8.376 11.466 1.00 98.50 135 ILE A O 1
ATOM 1058 N N . GLY A 1 136 ? -8.659 -7.164 12.230 1.00 98.44 136 GLY A N 1
ATOM 1059 C CA . GLY A 1 136 ? -7.709 -8.268 12.320 1.00 98.44 136 GLY A CA 1
ATOM 1060 C C . GLY A 1 136 ? -7.029 -8.627 10.991 1.00 98.44 136 GLY A C 1
ATOM 1061 O O . GLY A 1 136 ? -7.583 -8.493 9.898 1.00 98.44 136 GLY A O 1
ATOM 1062 N N . ILE A 1 137 ? -5.791 -9.122 11.088 1.00 98.69 137 ILE A N 1
ATOM 1063 C CA . ILE A 1 137 ? -4.920 -9.348 9.924 1.00 98.69 137 ILE A CA 1
ATOM 1064 C C . ILE A 1 137 ? -5.481 -10.342 8.899 1.00 98.69 137 ILE A C 1
ATOM 1066 O O . ILE A 1 137 ? -5.344 -10.117 7.700 1.00 98.69 137 ILE A O 1
ATOM 1070 N N . ASP A 1 138 ? -6.105 -11.439 9.330 1.00 98.69 138 ASP A N 1
ATOM 1071 C CA . ASP A 1 138 ? -6.551 -12.482 8.397 1.00 98.69 138 ASP A CA 1
ATOM 1072 C C . ASP A 1 138 ? -7.712 -11.988 7.526 1.00 98.69 138 ASP A C 1
ATOM 1074 O O . ASP A 1 138 ? -7.762 -12.279 6.329 1.00 98.69 138 ASP A O 1
ATOM 1078 N N . THR A 1 139 ? -8.593 -11.170 8.104 1.00 98.81 139 THR A N 1
ATOM 1079 C CA . THR A 1 139 ? -9.674 -10.487 7.393 1.00 98.81 139 THR A CA 1
ATOM 1080 C C . THR A 1 139 ? -9.109 -9.459 6.416 1.00 98.81 139 THR A C 1
ATOM 1082 O O . THR A 1 139 ? -9.433 -9.509 5.231 1.00 98.81 139 THR A O 1
ATOM 1085 N N . ILE A 1 140 ? -8.181 -8.598 6.852 1.00 98.81 140 ILE A N 1
ATOM 1086 C CA . ILE A 1 140 ? -7.493 -7.647 5.956 1.00 98.81 140 ILE A CA 1
ATOM 1087 C C . ILE A 1 140 ? -6.845 -8.391 4.777 1.00 98.81 140 ILE A C 1
ATOM 1089 O O . ILE A 1 140 ? -7.026 -8.016 3.617 1.00 98.81 140 ILE A O 1
ATOM 1093 N N . ALA A 1 141 ? -6.147 -9.495 5.051 1.00 98.69 141 ALA A N 1
ATOM 1094 C CA . ALA A 1 141 ? -5.494 -10.308 4.034 1.00 98.69 141 ALA A CA 1
ATOM 1095 C C . ALA A 1 141 ? -6.487 -10.971 3.067 1.00 98.69 141 ALA A C 1
ATOM 1097 O O . ALA A 1 141 ? -6.203 -11.064 1.870 1.00 98.69 141 ALA A O 1
ATOM 1098 N N . LYS A 1 142 ? -7.649 -11.425 3.557 1.00 98.69 142 LYS A N 1
ATOM 1099 C CA . LYS A 1 142 ? -8.747 -11.967 2.737 1.00 98.69 142 LYS A CA 1
ATOM 1100 C C . LYS A 1 142 ? -9.214 -10.930 1.711 1.00 98.69 142 LYS A C 1
ATOM 1102 O O . LYS A 1 142 ? -9.254 -11.252 0.525 1.00 98.69 142 LYS A O 1
ATOM 1107 N N . TYR A 1 143 ? -9.513 -9.698 2.128 1.00 98.62 143 TYR A N 1
ATOM 1108 C CA . TYR A 1 143 ? -9.969 -8.645 1.207 1.00 98.62 143 TYR A CA 1
ATOM 1109 C C . TYR A 1 143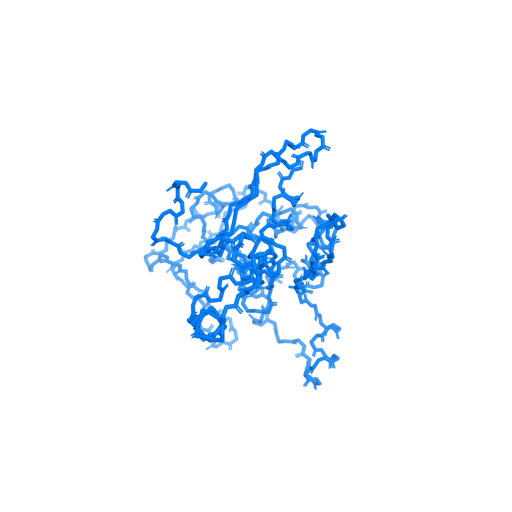 ? -8.868 -8.176 0.255 1.00 98.62 143 TYR A C 1
ATOM 1111 O O . TYR A 1 143 ? -9.113 -8.095 -0.946 1.00 98.62 143 TYR A O 1
ATOM 1119 N N . ALA A 1 144 ? -7.640 -7.984 0.743 1.00 98.38 144 ALA A N 1
ATOM 1120 C CA . ALA A 1 144 ? -6.493 -7.647 -0.105 1.00 98.38 144 ALA A CA 1
ATOM 1121 C C . ALA A 1 144 ? -6.303 -8.660 -1.252 1.00 98.38 144 ALA A C 1
ATOM 1123 O O . ALA A 1 144 ? -6.127 -8.282 -2.409 1.00 98.38 144 ALA A O 1
ATOM 1124 N N . LYS A 1 145 ? -6.405 -9.962 -0.950 1.00 98.00 145 LYS A N 1
ATOM 1125 C CA . LYS A 1 145 ? -6.300 -11.033 -1.956 1.00 98.00 145 LYS A CA 1
ATOM 1126 C C . LYS A 1 145 ? -7.488 -11.068 -2.916 1.00 98.00 145 LYS A C 1
ATOM 1128 O O . LYS A 1 145 ? -7.294 -11.349 -4.099 1.00 98.00 145 LYS A O 1
ATOM 1133 N N . ARG A 1 146 ? -8.707 -10.770 -2.444 1.00 97.12 146 ARG A N 1
ATOM 1134 C CA . ARG A 1 146 ? -9.894 -10.632 -3.314 1.00 97.12 146 ARG A CA 1
ATOM 1135 C C . ARG A 1 146 ? -9.716 -9.499 -4.326 1.00 97.12 146 ARG A C 1
ATOM 1137 O O . ARG A 1 146 ? -10.068 -9.693 -5.484 1.00 97.12 146 ARG A O 1
ATOM 1144 N N . LEU A 1 147 ? -9.076 -8.401 -3.921 1.00 96.88 147 LEU A N 1
ATOM 1145 C CA . LEU A 1 147 ? -8.689 -7.281 -4.791 1.00 96.88 147 LEU A CA 1
ATOM 1146 C C . LEU A 1 147 ? -7.484 -7.586 -5.703 1.00 96.88 147 LEU A C 1
ATOM 1148 O O . LEU A 1 147 ? -7.049 -6.739 -6.475 1.00 96.88 147 LEU A O 1
ATOM 1152 N N . GLY A 1 148 ? -6.937 -8.803 -5.651 1.00 96.12 148 GLY A N 1
ATOM 1153 C CA . GLY A 1 148 ? -5.864 -9.245 -6.540 1.00 96.12 148 GLY A CA 1
ATOM 1154 C C . GLY A 1 148 ? -4.445 -8.968 -6.049 1.00 96.12 148 GLY A C 1
ATOM 1155 O O . GLY A 1 148 ? -3.505 -9.299 -6.768 1.00 96.12 148 GLY A O 1
ATOM 1156 N N . LEU A 1 149 ? -4.268 -8.444 -4.835 1.00 98.00 149 LEU A N 1
ATOM 1157 C CA . LEU A 1 149 ? -2.946 -8.265 -4.235 1.00 98.00 149 LEU A CA 1
ATOM 1158 C C . LEU A 1 149 ? -2.371 -9.601 -3.734 1.00 98.00 149 LEU A C 1
ATOM 1160 O O . LEU A 1 149 ? -3.105 -10.502 -3.319 1.00 98.00 149 LEU A O 1
ATOM 1164 N N . GLY A 1 150 ? -1.042 -9.727 -3.721 1.00 96.69 150 GLY A N 1
ATOM 1165 C CA . GLY A 1 150 ? -0.362 -10.927 -3.214 1.00 96.69 150 GLY A CA 1
ATOM 1166 C C . GLY A 1 150 ? -0.357 -12.114 -4.187 1.00 96.69 150 GLY A C 1
ATOM 1167 O O . GLY A 1 150 ? -0.148 -13.251 -3.758 1.00 96.69 150 GLY A O 1
ATOM 1168 N N . ARG A 1 151 ? -0.632 -11.868 -5.473 1.00 96.31 151 ARG A N 1
ATOM 1169 C CA . ARG A 1 151 ? -0.532 -12.832 -6.579 1.00 96.31 151 ARG A CA 1
ATOM 1170 C C . ARG A 1 151 ? -0.203 -12.125 -7.893 1.00 96.31 151 ARG A C 1
ATOM 1172 O O . ARG A 1 151 ? -0.516 -10.947 -8.045 1.00 96.31 151 ARG A O 1
ATOM 1179 N N . ASN A 1 152 ? 0.358 -12.854 -8.848 1.00 96.62 152 ASN A N 1
ATOM 1180 C CA . ASN A 1 152 ? 0.606 -12.335 -10.191 1.00 96.62 152 ASN A CA 1
ATOM 1181 C C . ASN A 1 152 ? -0.709 -11.869 -10.841 1.00 96.62 152 ASN A C 1
ATOM 1183 O O . ASN A 1 152 ? -1.749 -12.528 -10.724 1.00 96.62 152 ASN A O 1
ATOM 1187 N N . THR A 1 153 ? -0.667 -10.718 -11.503 1.00 95.19 153 THR A N 1
ATOM 1188 C CA . THR A 1 153 ? -1.782 -10.152 -12.260 1.00 95.19 153 THR A CA 1
ATOM 1189 C C . THR A 1 153 ? -2.045 -10.929 -13.548 1.00 95.19 153 THR A C 1
ATOM 1191 O O . THR A 1 153 ? -3.187 -10.947 -14.012 1.00 95.19 153 THR A O 1
ATOM 1194 N N . GLY A 1 154 ? -1.035 -11.622 -14.081 1.00 93.19 154 GLY A N 1
ATOM 1195 C CA . GLY A 1 154 ? -1.143 -12.391 -15.321 1.00 93.19 154 GLY A CA 1
ATOM 1196 C C . GLY A 1 154 ? -0.827 -11.572 -16.571 1.00 93.19 154 GLY A C 1
ATOM 1197 O O . GLY A 1 154 ? -1.143 -12.010 -17.676 1.00 93.19 154 GLY A O 1
ATOM 1198 N N . ILE A 1 155 ? -0.208 -10.397 -16.410 1.00 92.94 155 ILE A N 1
ATOM 1199 C CA . ILE A 1 155 ? 0.364 -9.656 -17.533 1.00 92.94 155 ILE A CA 1
ATOM 1200 C C . ILE A 1 155 ? 1.416 -10.529 -18.234 1.00 92.94 155 ILE A C 1
ATOM 1202 O O . ILE A 1 155 ? 2.280 -11.123 -17.595 1.00 92.94 155 ILE A O 1
ATOM 1206 N N . GLN A 1 156 ? 1.343 -10.631 -19.560 1.00 86.50 156 GLN A N 1
ATOM 1207 C CA . GLN A 1 156 ? 2.203 -11.521 -20.354 1.00 86.50 156 GLN A CA 1
ATOM 1208 C C . GLN A 1 156 ? 3.556 -10.874 -20.689 1.00 86.50 156 GLN A C 1
ATOM 1210 O O . GLN A 1 156 ? 4.014 -10.909 -21.829 1.00 86.50 156 GLN A O 1
ATOM 1215 N N . VAL A 1 157 ? 4.184 -10.229 -19.704 1.00 84.25 157 VAL A N 1
ATOM 1216 C CA . VAL A 1 157 ? 5.455 -9.521 -19.885 1.00 84.25 157 VAL A CA 1
ATOM 1217 C C . VAL A 1 157 ? 6.390 -9.873 -18.738 1.00 84.25 157 VAL A C 1
ATOM 1219 O O . VAL A 1 157 ? 6.157 -9.446 -17.614 1.00 84.25 157 VAL A O 1
ATOM 1222 N N . GLY A 1 158 ? 7.470 -10.594 -19.048 1.00 84.81 158 GLY A N 1
ATOM 1223 C CA . GLY A 1 158 ? 8.575 -10.873 -18.126 1.00 84.81 158 GLY A CA 1
ATOM 1224 C C . GLY A 1 158 ? 8.194 -11.628 -16.847 1.00 84.81 158 GLY A C 1
ATOM 1225 O O . GLY A 1 158 ? 7.123 -12.220 -16.733 1.00 84.81 158 GLY A O 1
ATOM 1226 N N . ASP A 1 159 ? 9.106 -11.588 -15.875 1.00 90.00 159 ASP A N 1
ATOM 1227 C CA . ASP A 1 159 ? 8.965 -12.291 -14.599 1.00 90.00 159 ASP A CA 1
ATOM 1228 C C . ASP A 1 159 ? 8.256 -11.418 -13.556 1.00 90.00 159 ASP A C 1
ATOM 1230 O O . ASP A 1 159 ? 8.874 -10.695 -12.764 1.00 90.00 159 ASP A O 1
ATOM 1234 N N . GLU A 1 160 ? 6.926 -11.481 -13.559 1.00 95.69 160 GLU A N 1
ATOM 1235 C CA . GLU A 1 160 ? 6.097 -10.802 -12.567 1.00 95.69 160 GLU A CA 1
ATOM 1236 C C . GLU A 1 160 ? 6.323 -11.363 -11.154 1.00 95.69 160 GLU A C 1
ATOM 1238 O O . GLU A 1 160 ? 6.348 -12.579 -10.935 1.00 95.69 160 GLU A O 1
ATOM 1243 N N . GLN A 1 161 ? 6.439 -10.459 -10.179 1.00 97.19 161 GLN A N 1
ATOM 1244 C CA . GLN A 1 161 ? 6.530 -10.811 -8.769 1.00 97.19 161 GLN A CA 1
ATOM 1245 C C . GLN A 1 161 ? 5.159 -10.713 -8.084 1.00 97.19 161 GLN A C 1
ATOM 1247 O O . GLN A 1 161 ? 4.445 -9.726 -8.267 1.00 97.19 161 GLN A O 1
ATOM 1252 N N . PRO A 1 162 ? 4.804 -11.682 -7.223 1.00 96.69 162 PRO A N 1
ATOM 1253 C CA . PRO A 1 162 ? 3.476 -11.751 -6.619 1.00 96.69 162 PRO A CA 1
ATOM 1254 C C . PRO A 1 162 ? 3.267 -10.756 -5.474 1.00 96.69 162 PRO A C 1
ATOM 1256 O O . PRO A 1 162 ? 2.157 -10.676 -4.951 1.00 96.69 162 PRO A O 1
ATOM 1259 N N . GLY A 1 163 ? 4.292 -10.028 -5.029 1.00 97.19 163 GLY A N 1
ATOM 1260 C CA . GLY A 1 163 ? 4.205 -9.262 -3.790 1.00 97.19 163 GLY A CA 1
ATOM 1261 C C . GLY A 1 163 ? 4.035 -10.170 -2.566 1.00 97.19 163 GLY A C 1
ATOM 1262 O O . GLY A 1 163 ? 4.281 -11.378 -2.595 1.00 97.19 163 GLY A O 1
ATOM 1263 N N . LEU A 1 164 ? 3.573 -9.580 -1.469 1.00 98.31 164 LEU A N 1
ATOM 1264 C CA . LEU A 1 164 ? 3.298 -10.263 -0.217 1.00 98.31 164 LEU A CA 1
ATOM 1265 C C . LEU A 1 164 ? 2.149 -9.579 0.526 1.00 98.31 164 LEU A C 1
ATOM 1267 O O . LEU A 1 164 ? 2.280 -8.459 1.005 1.00 98.31 164 LEU A O 1
ATOM 1271 N N . ILE A 1 165 ? 1.045 -10.303 0.707 1.00 98.38 165 ILE A N 1
ATOM 1272 C CA . ILE A 1 165 ? 0.002 -9.934 1.668 1.00 98.38 165 ILE A CA 1
ATOM 1273 C C . ILE A 1 165 ? 0.122 -10.862 2.883 1.00 98.38 165 ILE A C 1
ATOM 1275 O O . ILE A 1 165 ? -0.210 -12.052 2.772 1.00 98.38 165 ILE A O 1
ATOM 1279 N N . PRO A 1 166 ? 0.614 -10.356 4.029 1.00 98.19 166 PRO A N 1
ATOM 1280 C CA . PRO A 1 166 ? 0.873 -11.176 5.202 1.00 98.19 166 PRO A CA 1
ATOM 1281 C C . PRO A 1 166 ? -0.427 -11.610 5.884 1.00 98.19 166 PRO A C 1
ATOM 1283 O O . PRO A 1 166 ? -1.429 -10.903 5.867 1.00 98.19 166 PRO A O 1
ATOM 1286 N N . ASN A 1 167 ? -0.394 -12.780 6.514 1.00 98.44 167 ASN A N 1
ATOM 1287 C CA . ASN A 1 167 ? -1.430 -13.266 7.420 1.00 98.44 167 ASN A CA 1
ATOM 1288 C C . ASN A 1 167 ? -0.798 -14.160 8.501 1.00 98.44 167 ASN A C 1
ATOM 1290 O O . ASN A 1 167 ? 0.411 -14.433 8.449 1.00 98.44 167 ASN A O 1
ATOM 1294 N N . LYS A 1 168 ? -1.588 -14.635 9.474 1.00 98.56 168 LYS A N 1
ATOM 1295 C CA . LYS A 1 168 ? -1.038 -15.418 10.598 1.00 98.56 168 LYS A CA 1
ATOM 1296 C C . LYS A 1 168 ? -0.333 -16.690 10.122 1.00 98.56 168 LYS A C 1
ATOM 1298 O O . LYS A 1 168 ? 0.783 -16.979 10.553 1.00 98.56 168 LYS A O 1
ATOM 1303 N N . ALA A 1 169 ? -0.957 -17.409 9.186 1.00 98.44 169 ALA A N 1
ATOM 1304 C CA . ALA A 1 169 ? -0.426 -18.653 8.631 1.00 98.44 169 ALA A CA 1
ATOM 1305 C C . ALA A 1 169 ? 0.898 -18.447 7.875 1.00 98.44 169 ALA A C 1
ATOM 1307 O O . ALA A 1 169 ? 1.842 -19.219 8.049 1.00 98.44 169 ALA A O 1
ATOM 1308 N N . TRP A 1 170 ? 0.992 -17.387 7.066 1.00 98.12 170 TRP A N 1
ATOM 1309 C CA . TRP A 1 170 ? 2.214 -17.026 6.352 1.00 98.12 170 TRP A CA 1
ATOM 1310 C C . TRP A 1 170 ? 3.360 -16.756 7.326 1.00 98.12 170 TRP A C 1
ATOM 1312 O O . TRP A 1 170 ? 4.448 -17.309 7.153 1.00 98.12 170 TRP A O 1
ATOM 1322 N N . LYS A 1 171 ? 3.116 -15.951 8.368 1.00 98.19 171 LYS A N 1
ATOM 1323 C CA . LYS A 1 171 ? 4.168 -15.581 9.319 1.00 98.19 171 LYS A CA 1
ATOM 1324 C C . LYS A 1 171 ? 4.668 -16.800 10.090 1.00 98.19 171 LYS A C 1
ATOM 1326 O O . LYS A 1 171 ? 5.879 -17.003 10.173 1.00 98.19 171 LYS A O 1
ATOM 1331 N N . LEU A 1 172 ? 3.750 -17.640 10.573 1.00 98.38 172 LEU A N 1
ATOM 1332 C CA . LEU A 1 172 ? 4.101 -18.867 11.283 1.00 98.38 172 LEU A CA 1
ATOM 1333 C C . LEU A 1 172 ? 4.946 -19.797 10.403 1.00 98.38 172 LEU A C 1
ATOM 1335 O O . LEU A 1 172 ? 5.967 -20.298 10.859 1.00 98.38 172 LEU A O 1
ATOM 1339 N N . LYS A 1 173 ? 4.585 -19.965 9.125 1.00 98.19 173 LYS A N 1
ATOM 1340 C CA . LYS A 1 173 ? 5.360 -20.779 8.176 1.00 98.19 173 LYS A CA 1
ATO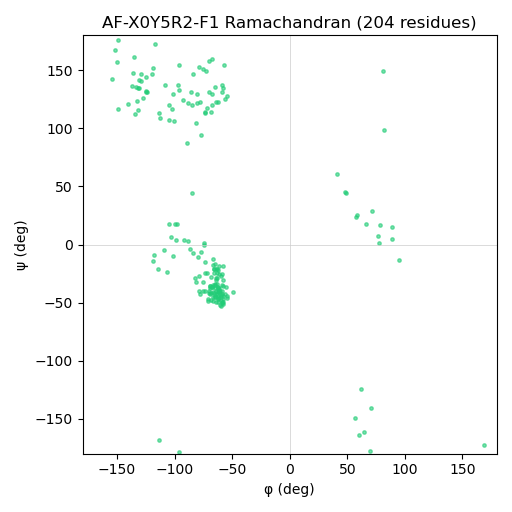M 1341 C C . LYS A 1 173 ? 6.737 -20.182 7.864 1.00 98.19 173 LYS A C 1
ATOM 1343 O O . LYS A 1 173 ? 7.702 -20.921 7.713 1.00 98.19 173 LYS A O 1
ATOM 1348 N N . ARG A 1 174 ? 6.832 -18.859 7.699 1.00 96.94 174 ARG A N 1
ATOM 1349 C CA . ARG A 1 174 ? 8.068 -18.190 7.257 1.00 96.94 174 ARG A CA 1
ATOM 1350 C C . ARG A 1 174 ? 9.089 -18.028 8.379 1.00 96.94 174 ARG A C 1
ATOM 1352 O O . ARG A 1 174 ? 10.284 -18.165 8.118 1.00 96.94 174 ARG A O 1
ATOM 1359 N N . TRP A 1 175 ? 8.614 -17.694 9.577 1.00 96.69 175 TRP A N 1
ATOM 1360 C CA . TRP A 1 175 ? 9.443 -17.261 10.702 1.00 96.69 175 TRP A CA 1
ATOM 1361 C C . TRP A 1 175 ? 9.359 -18.182 11.918 1.00 96.69 175 TRP A C 1
ATOM 1363 O O . TRP A 1 175 ? 10.142 -17.996 12.839 1.00 96.69 175 TRP A O 1
ATOM 1373 N N . HIS A 1 176 ? 8.445 -19.160 11.941 1.00 97.56 176 HIS A N 1
ATOM 1374 C CA . HIS A 1 176 ? 8.183 -20.022 13.105 1.00 97.56 176 HIS A CA 1
ATOM 1375 C C . HIS A 1 176 ? 7.777 -19.240 14.365 1.00 97.56 176 HIS A C 1
ATOM 1377 O O . HIS A 1 176 ? 7.941 -19.709 15.486 1.00 97.56 176 HIS A O 1
ATOM 1383 N N . VAL A 1 177 ? 7.215 -18.042 14.173 1.00 97.75 177 VAL A N 1
ATOM 1384 C CA . VAL A 1 177 ? 6.735 -17.164 15.243 1.00 97.75 177 VAL A CA 1
ATOM 1385 C C . VAL A 1 177 ? 5.269 -16.814 14.972 1.00 97.75 177 VAL A C 1
ATOM 1387 O O . VAL A 1 177 ? 4.952 -16.390 13.853 1.00 97.75 177 VAL A O 1
ATOM 1390 N N . PRO A 1 178 ? 4.368 -16.948 15.965 1.00 97.75 178 PRO A N 1
ATOM 1391 C CA . PRO A 1 178 ? 2.988 -16.497 15.842 1.00 97.75 178 PRO A CA 1
ATOM 1392 C C . PRO A 1 178 ? 2.878 -15.008 15.496 1.00 97.75 178 PRO A C 1
ATOM 1394 O O . PRO A 1 178 ? 3.760 -14.192 15.800 1.00 97.75 178 PRO A O 1
ATOM 1397 N N . TRP A 1 179 ? 1.766 -14.640 14.866 1.00 98.19 179 TRP A N 1
ATOM 1398 C CA . TRP A 1 179 ? 1.433 -13.237 14.627 1.00 98.19 179 TRP A CA 1
ATOM 1399 C C . TRP A 1 179 ? 1.372 -12.465 15.942 1.00 98.19 179 TRP A C 1
ATOM 1401 O O . TRP A 1 179 ? 0.805 -12.955 16.916 1.00 98.19 179 TRP A O 1
ATOM 1411 N N . GLN A 1 180 ? 1.976 -11.282 15.961 1.00 96.38 180 GLN A N 1
ATOM 1412 C CA . GLN A 1 180 ? 1.908 -10.362 17.088 1.00 96.38 180 GLN A CA 1
ATOM 1413 C C . GLN A 1 180 ? 0.897 -9.278 16.731 1.00 96.38 180 GLN A C 1
ATOM 1415 O O . GLN A 1 180 ? 0.994 -8.677 15.665 1.00 96.38 180 GLN A O 1
ATOM 1420 N N . ASP A 1 181 ? -0.062 -8.996 17.608 1.00 94.12 181 ASP A N 1
ATOM 1421 C CA . ASP A 1 181 ? -1.195 -8.124 17.264 1.00 94.12 181 ASP A CA 1
ATOM 1422 C C . ASP A 1 181 ? -0.770 -6.723 16.798 1.00 94.12 181 ASP A C 1
ATOM 1424 O O . ASP A 1 181 ? -1.410 -6.144 15.919 1.00 94.12 181 ASP A O 1
ATOM 1428 N N . GLY A 1 182 ? 0.358 -6.212 17.306 1.00 96.06 182 GLY A N 1
ATOM 1429 C CA . GLY A 1 182 ? 0.940 -4.935 16.888 1.00 96.06 182 GLY A CA 1
ATOM 1430 C C . GLY A 1 182 ? 1.374 -4.890 15.417 1.00 96.06 182 GLY A C 1
ATOM 1431 O O . GLY A 1 182 ? 1.379 -3.826 14.806 1.00 96.06 182 GLY A O 1
ATOM 1432 N N . GLU A 1 183 ? 1.674 -6.035 14.802 1.00 97.44 183 GLU A N 1
ATOM 1433 C CA . GLU A 1 183 ? 2.009 -6.115 13.374 1.00 97.44 183 GLU A CA 1
ATOM 1434 C C . GLU A 1 183 ? 0.795 -5.806 12.494 1.00 97.44 183 GLU A C 1
ATOM 1436 O O . GLU A 1 183 ? 0.951 -5.272 11.395 1.00 97.44 183 GLU A O 1
ATOM 1441 N N . THR A 1 184 ? -0.420 -6.073 12.989 1.00 98.50 184 THR A N 1
ATOM 1442 C CA . THR A 1 184 ? -1.661 -5.703 12.296 1.00 98.50 184 THR A CA 1
ATOM 1443 C C . THR A 1 184 ? -1.752 -4.191 12.116 1.00 98.50 184 THR A C 1
ATOM 1445 O O . THR A 1 184 ? -2.154 -3.741 11.049 1.00 98.50 184 THR A O 1
ATOM 1448 N N . LEU A 1 185 ? -1.334 -3.402 13.114 1.00 98.25 185 LEU A N 1
ATOM 1449 C CA . LEU A 1 185 ? -1.376 -1.937 13.052 1.00 98.25 185 LEU A CA 1
ATOM 1450 C C . LEU A 1 185 ? -0.474 -1.427 11.921 1.00 98.25 185 LEU A C 1
ATOM 1452 O O . LEU A 1 185 ? -0.901 -0.611 11.110 1.00 98.25 185 LEU A O 1
ATOM 1456 N N . SER A 1 186 ? 0.749 -1.954 11.808 1.00 98.00 186 SER A N 1
ATOM 1457 C CA . SER A 1 186 ? 1.659 -1.580 10.718 1.00 98.00 186 SER A CA 1
ATOM 1458 C C . SER A 1 186 ? 1.140 -2.014 9.345 1.00 98.00 186 SER A C 1
ATOM 1460 O O . SER A 1 186 ? 1.215 -1.241 8.392 1.00 98.00 186 SER A O 1
ATOM 1462 N N . VAL A 1 187 ? 0.577 -3.219 9.226 1.00 98.44 187 VAL A N 1
ATOM 1463 C CA . VAL A 1 187 ? -0.006 -3.678 7.954 1.00 98.44 187 VAL A CA 1
ATOM 1464 C C . VAL A 1 187 ? -1.238 -2.857 7.570 1.00 98.44 187 VAL A C 1
ATOM 1466 O O . VAL A 1 187 ? -1.431 -2.580 6.390 1.00 98.44 187 VAL A O 1
ATOM 1469 N N . ALA A 1 188 ? -2.044 -2.409 8.535 1.00 98.50 188 ALA A N 1
ATOM 1470 C CA . ALA A 1 188 ? -3.246 -1.620 8.269 1.00 98.50 188 ALA A CA 1
ATOM 1471 C C . ALA A 1 188 ? -2.959 -0.257 7.610 1.00 98.50 188 ALA A C 1
ATOM 1473 O O . ALA A 1 188 ? -3.826 0.306 6.945 1.00 98.50 188 ALA A O 1
ATOM 1474 N N . VAL A 1 189 ? -1.731 0.251 7.736 1.00 98.50 189 VAL A N 1
ATOM 1475 C CA . VAL A 1 189 ? -1.251 1.452 7.028 1.00 98.50 189 VAL A CA 1
ATOM 1476 C C . VAL A 1 189 ? -0.309 1.118 5.866 1.00 98.50 189 VAL A C 1
ATOM 1478 O O . VAL A 1 189 ? 0.437 1.974 5.397 1.00 98.50 189 VAL A O 1
ATOM 1481 N N . GLY A 1 190 ? -0.326 -0.134 5.400 1.00 97.88 190 GLY A N 1
ATOM 1482 C CA . GLY A 1 190 ? 0.430 -0.593 4.236 1.00 97.88 190 GLY A CA 1
ATOM 1483 C C . GLY A 1 190 ? 1.938 -0.698 4.453 1.00 97.88 190 GLY A C 1
ATOM 1484 O O . GLY A 1 190 ? 2.700 -0.518 3.505 1.00 97.88 190 GLY A O 1
ATOM 1485 N N . GLN A 1 191 ? 2.375 -0.950 5.686 1.00 97.69 191 GLN A N 1
ATOM 1486 C CA . GLN A 1 191 ? 3.784 -1.091 6.062 1.00 97.69 191 GLN A CA 1
ATOM 1487 C C . GLN A 1 191 ? 4.105 -2.529 6.514 1.00 97.69 191 GLN A C 1
ATOM 1489 O O . GLN A 1 191 ? 3.298 -3.453 6.373 1.00 97.69 191 GLN A O 1
ATOM 1494 N N . SER A 1 192 ? 5.293 -2.720 7.103 1.00 95.00 192 SER A N 1
ATOM 1495 C CA . SER A 1 192 ? 5.789 -4.011 7.596 1.00 95.00 192 SER A CA 1
ATOM 1496 C C . SER A 1 192 ? 5.936 -5.028 6.455 1.00 95.00 192 SER A C 1
ATOM 1498 O O . SER A 1 192 ? 6.653 -4.768 5.493 1.00 95.00 192 SER A O 1
ATOM 1500 N N . PHE A 1 193 ? 5.308 -6.197 6.561 1.00 97.38 193 PHE A N 1
ATOM 1501 C CA . PHE A 1 193 ? 5.449 -7.285 5.596 1.00 97.38 193 PHE A CA 1
ATOM 1502 C C . PHE A 1 193 ? 4.609 -7.105 4.327 1.00 97.38 193 PHE A C 1
ATOM 1504 O O . PHE A 1 193 ? 4.773 -7.886 3.395 1.00 97.38 193 PHE A O 1
ATOM 1511 N N . ALA A 1 194 ? 3.689 -6.137 4.289 1.00 98.00 194 ALA A N 1
ATOM 1512 C CA . ALA A 1 194 ? 2.886 -5.891 3.100 1.00 98.00 194 ALA A CA 1
ATOM 1513 C C . ALA A 1 194 ? 3.781 -5.365 1.972 1.00 98.00 194 ALA A C 1
ATOM 1515 O O . ALA A 1 194 ? 4.402 -4.317 2.116 1.00 98.00 194 ALA A O 1
ATOM 1516 N N . LEU A 1 195 ? 3.833 -6.086 0.857 1.00 98.44 195 LEU A N 1
ATOM 1517 C CA . LEU A 1 195 ? 4.549 -5.695 -0.351 1.00 98.44 195 LEU A CA 1
ATOM 1518 C C . LEU A 1 195 ? 3.624 -5.865 -1.550 1.00 98.44 195 LEU A C 1
ATOM 1520 O O . LEU A 1 195 ? 2.972 -6.899 -1.690 1.00 98.44 195 LEU A O 1
ATOM 1524 N N . ILE A 1 196 ? 3.587 -4.879 -2.434 1.00 97.94 196 ILE A N 1
ATOM 1525 C CA . ILE A 1 196 ? 2.850 -4.965 -3.695 1.00 97.94 196 ILE A CA 1
ATOM 1526 C C . ILE A 1 196 ? 3.696 -4.426 -4.844 1.00 97.94 196 ILE A C 1
ATOM 1528 O O . ILE A 1 196 ? 4.653 -3.678 -4.628 1.00 97.94 196 ILE A O 1
ATOM 1532 N N . THR A 1 197 ? 3.328 -4.792 -6.066 1.00 98.12 197 THR A N 1
ATOM 1533 C CA . THR A 1 197 ? 3.900 -4.215 -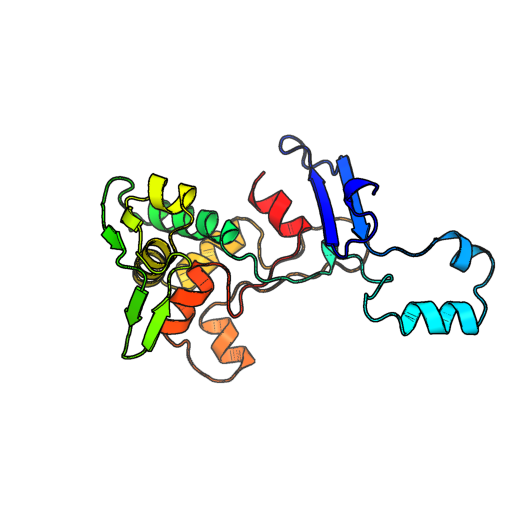7.285 1.00 98.12 197 THR A CA 1
ATOM 1534 C C . THR A 1 197 ? 3.014 -3.088 -7.834 1.00 98.12 197 THR A C 1
ATOM 1536 O O . THR A 1 197 ? 1.801 -3.082 -7.598 1.00 98.12 197 THR A O 1
ATOM 1539 N N . PRO A 1 198 ? 3.566 -2.120 -8.590 1.00 97.44 198 PRO A N 1
ATOM 1540 C CA . PRO A 1 198 ? 2.758 -1.091 -9.248 1.00 97.44 198 PRO A CA 1
ATOM 1541 C C . PRO A 1 198 ? 1.649 -1.655 -10.152 1.00 97.44 198 PRO A C 1
ATOM 1543 O O . PRO A 1 198 ? 0.548 -1.105 -10.170 1.00 97.44 198 PRO A O 1
ATOM 1546 N N . ILE A 1 199 ? 1.895 -2.771 -10.853 1.00 97.31 199 ILE A N 1
ATOM 1547 C CA . ILE A 1 199 ? 0.868 -3.426 -11.682 1.00 97.31 199 ILE A CA 1
ATOM 1548 C C . ILE A 1 199 ? -0.267 -4.033 -10.841 1.00 97.31 199 ILE A C 1
ATOM 1550 O O . ILE A 1 199 ? -1.436 -3.947 -11.216 1.00 97.31 199 ILE A O 1
ATOM 1554 N N . GLN A 1 200 ? 0.042 -4.589 -9.665 1.00 97.56 200 GLN A N 1
ATOM 1555 C CA . GLN A 1 200 ? -0.986 -5.030 -8.723 1.00 97.56 200 GLN A CA 1
ATOM 1556 C C . GLN A 1 200 ? -1.809 -3.853 -8.208 1.00 97.56 200 GLN A C 1
ATOM 1558 O O . GLN A 1 200 ? -3.026 -3.970 -8.075 1.00 97.56 200 GLN A O 1
ATOM 1563 N N . LEU A 1 201 ? -1.154 -2.722 -7.933 1.00 96.69 201 LEU A N 1
ATOM 1564 C CA . LEU A 1 201 ? -1.829 -1.547 -7.406 1.00 96.69 201 LEU A CA 1
ATOM 1565 C C . LEU A 1 201 ? -2.839 -0.972 -8.400 1.00 96.69 201 LEU A C 1
ATOM 1567 O O . LEU A 1 201 ? -3.982 -0.746 -8.018 1.00 96.69 201 LEU A O 1
ATOM 1571 N N . VAL A 1 202 ? -2.446 -0.764 -9.662 1.00 96.06 202 VAL A N 1
ATOM 1572 C CA . VAL A 1 202 ? -3.361 -0.198 -10.670 1.00 96.06 202 VAL A CA 1
ATOM 1573 C C . VAL A 1 202 ? -4.569 -1.107 -10.902 1.00 96.06 202 VAL A C 1
ATOM 1575 O O . VAL A 1 202 ? -5.690 -0.620 -11.015 1.00 96.06 202 VAL A O 1
ATOM 1578 N N . ARG A 1 203 ? -4.367 -2.431 -10.865 1.00 94.00 203 ARG A N 1
ATOM 1579 C CA . ARG A 1 203 ? -5.455 -3.411 -10.944 1.00 94.00 203 ARG A CA 1
ATOM 1580 C C . ARG A 1 203 ? -6.368 -3.390 -9.719 1.00 94.00 203 ARG A C 1
ATOM 1582 O O . ARG A 1 203 ? -7.562 -3.592 -9.864 1.00 94.00 203 ARG A O 1
ATOM 1589 N N . CYS A 1 204 ? -5.821 -3.173 -8.526 1.00 93.50 204 CYS A N 1
ATOM 1590 C CA . CYS A 1 204 ? -6.591 -3.129 -7.282 1.00 93.50 204 CYS A CA 1
ATOM 1591 C C . CYS A 1 204 ? -7.594 -1.962 -7.241 1.00 93.50 204 CYS A C 1
ATOM 1593 O O . CYS A 1 204 ? -8.594 -2.055 -6.533 1.00 93.50 204 CYS A O 1
ATOM 1595 N N . VAL A 1 205 ? -7.302 -0.859 -7.937 1.00 88.69 205 VAL A N 1
ATOM 1596 C CA . VAL A 1 205 ? -8.109 0.376 -7.920 1.00 88.69 205 VAL A CA 1
ATOM 1597 C C . VAL A 1 205 ? -8.977 0.566 -9.168 1.00 88.69 205 VAL A C 1
ATOM 1599 O O . VAL A 1 205 ? -9.569 1.632 -9.325 1.00 88.69 205 VAL A O 1
ATOM 1602 N N . SER A 1 206 ? -9.022 -0.433 -10.053 1.00 83.44 206 SER A N 1
ATOM 1603 C CA . SER A 1 206 ? -9.819 -0.430 -11.289 1.00 83.44 206 SER A CA 1
ATOM 1604 C C . SER A 1 206 ? -11.020 -1.350 -11.159 1.00 83.44 206 SER A C 1
ATOM 1606 O O . SER A 1 206 ? -12.114 -0.925 -11.583 1.00 83.44 206 SER A O 1
#

Mean predicted aligned error: 3.62 Å

Radius of gyration: 19.83 Å; Cα contacts (8 Å, |Δi|>4): 369; chains: 1; bounding box: 52×38×57 Å

Organism: NCBI:txid412755

InterPro domains:
  IPR001460 Penicillin-binding protein, transpeptidase [PF00905] (9-205)
  IPR012338 Beta-lactamase/transpeptidase-like [G3DSA:3.40.710.10] (1-206)
  IPR012338 Beta-lactamase/transpeptidase-like [SSF56601] (1-204)
  IPR050515 Class D beta-lactamase/transpeptidase [PTHR30627] (6-205)

Solvent-accessible surface area (backbone atoms only — not comparable to full-atom values): 11369 Å² total; per-residue (Å²): 104,79,93,41,65,100,38,79,47,57,50,76,41,62,42,60,91,78,68,47,74,78,42,77,42,42,31,43,65,71,67,71,64,48,63,76,72,62,61,52,72,66,61,48,50,55,50,74,66,35,93,65,48,31,85,51,54,33,32,42,52,34,65,38,57,58,28,67,69,37,35,60,45,44,50,51,39,22,46,77,70,67,73,46,59,66,78,54,66,45,80,26,71,15,52,41,76,52,97,93,39,81,43,70,25,94,46,67,82,32,73,43,74,34,27,50,64,53,23,63,75,68,59,39,42,43,55,32,28,55,49,24,55,75,57,32,45,58,51,42,33,50,42,36,42,73,47,43,41,47,39,65,85,75,70,97,62,81,80,59,43,33,46,31,62,56,34,51,69,56,39,30,73,74,69,75,41,75,71,55,76,71,56,27,30,40,40,24,40,11,27,80,70,27,24,36,18,56,55,36,51,58,58,51,78,79

pLDDT: mean 95.91, std 3.5, range [81.56, 98.81]

Nearest PDB structures (foldseek):
  5lp4-assembly1_A  TM=9.674E-01  e=4.423E-18  Helicobacter pylori 26695
  5lp5-assembly2_B  TM=9.749E-01  e=1.089E-17  Helicobacter pylori 26695
  8yjx-assembly1_A  TM=9.778E-01  e=1.527E-17  Campylobacter jejuni
  5lp5-assembly1_A  TM=9.736E-01  e=2.396E-17  Helicobacter pylori 26695
  5lp4-assembly2_B  TM=9.498E-01  e=5.575E-17  Helicobacter pylori 26695

Sequence (206 aa):
ENSLSNKVGAIVAMDPRSGEILAMASSPTCDPNDFAKGMDKRAWERLVSNPYFPLQNRVISGQYPPGSIFKIVVALAGLEEGVIDPYEKIFCGGSYTFQGREYRDWKEGGHGFVDLHRGLVESCDVYFYKMGQKIGIDTIAKYAKRLGLGRNTGIQVGDEQPGLIPNKAWKLKRWHVPWQDGETLSVAVGQSFALITPIQLVRCVS

Secondary structure (DSSP, 8-state):
-GGGTT--EEEEEE-TTT--EEEEEEES---HHHHHT---HHHHHHHHT-TT-TTS-TTTT--B--GGGGHHHHHHHHHHTT---TT--EEE-SEEEETTEEEE-SSTT--EEE-HHHHHHTT-HHHHHHHHHHH-HHHHHHHHHHTTTTS----SSS-----B---HHHHHHHHSSPPPHHHHHHHHTT-TT-BB-HHHHHHHT-

Foldseek 3Di:
DVVQVVHADWDWDADLVPRHTPDTDGPPADDPVCVVVPHDPVRVCCQPPPPSNRVDRQQFANKDQPFLLLLVLLLVLCVVVVNADQPDWDAFQQWDDDPNDIDGWPDNRTDGIDGSVNCSVVVTLVVLLVSLLSSDLVSSLVSLVVLPAQQHPPPPDPDGDRWDRDDQVNCCVPPVDGDDSNVSSQVSRRHDRGIGHNSSSNSSVD